Protein AF-A0A836BNY5-F1 (afdb_monomer_lite)

Foldseek 3Di:
DPQQDAPFPPVSVPLLRGEHDPPDAAEDEDEQLLQQLQVVLLVVLVVCCVQVPPCSCVQCVVVQALVSVCVVPVCSLFQVLLDVQRGPVRSPDHQPPCDVVSLVSSLVSLLRHHQAYHYLVDQPLNCLSCCQSPVDDDRPPDDCPDDPPPPVRGHNDDSVSSCVRCVSVNVSSVSSVVSSVVSSVVSVVVVVVLVVCCVDPPNDPVRPPVVCVSPDPPPDDDDDDDDDDDNPDDDPPDDDDDDD

Structure (mmCIF, N/CA/C/O backbone):
data_AF-A0A836BNY5-F1
#
_entry.id   AF-A0A836BNY5-F1
#
loop_
_atom_site.group_PDB
_atom_site.id
_atom_site.type_symbol
_atom_site.label_atom_id
_atom_site.label_alt_id
_atom_site.label_comp_id
_atom_site.label_asym_id
_atom_site.label_entity_id
_atom_site.label_seq_id
_atom_site.pdbx_PDB_ins_code
_atom_site.Cartn_x
_atom_site.Cartn_y
_atom_site.Cartn_z
_atom_site.occupancy
_atom_site.B_iso_or_equiv
_atom_site.auth_seq_id
_atom_site.auth_comp_id
_atom_site.auth_asym_id
_atom_site.auth_atom_id
_atom_site.pdbx_PDB_model_num
ATOM 1 N N . MET A 1 1 ? -29.012 -8.619 -6.719 1.00 41.59 1 MET A N 1
ATOM 2 C CA . MET A 1 1 ? -27.569 -8.929 -6.806 1.00 41.59 1 MET A CA 1
ATOM 3 C C . MET A 1 1 ? -26.813 -7.699 -6.342 1.00 41.59 1 MET A C 1
ATOM 5 O O . MET A 1 1 ? -27.152 -6.629 -6.839 1.00 41.59 1 MET A O 1
ATOM 9 N N . PRO A 1 2 ? -25.872 -7.800 -5.392 1.00 42.69 2 PRO A N 1
ATOM 10 C CA . PRO A 1 2 ? -24.973 -6.687 -5.118 1.00 42.69 2 PRO A CA 1
ATOM 11 C C . PRO A 1 2 ? -24.126 -6.456 -6.372 1.00 42.69 2 PRO A C 1
ATOM 13 O O . PRO A 1 2 ? -23.581 -7.409 -6.929 1.00 42.69 2 PRO A O 1
ATOM 16 N N . ILE A 1 3 ? -24.064 -5.215 -6.848 1.00 40.59 3 ILE A N 1
ATOM 17 C CA . ILE A 1 3 ? -23.109 -4.824 -7.884 1.00 40.59 3 ILE A CA 1
ATOM 18 C C . ILE A 1 3 ? -21.774 -4.713 -7.160 1.00 40.59 3 ILE A C 1
ATOM 20 O O . ILE A 1 3 ? -21.542 -3.718 -6.490 1.00 40.59 3 ILE A O 1
ATOM 24 N N . ALA A 1 4 ? -20.937 -5.745 -7.240 1.00 48.16 4 ALA A N 1
ATOM 25 C CA . ALA A 1 4 ? -19.551 -5.616 -6.821 1.00 48.16 4 ALA A CA 1
ATOM 26 C C . ALA A 1 4 ? -18.858 -4.663 -7.805 1.00 48.16 4 ALA A C 1
ATOM 28 O O . ALA A 1 4 ? -18.699 -4.985 -8.986 1.00 48.16 4 ALA A O 1
ATOM 29 N N . GLN A 1 5 ? -18.501 -3.467 -7.344 1.00 50.84 5 GLN A N 1
ATOM 30 C CA . GLN A 1 5 ? -17.674 -2.540 -8.098 1.00 50.84 5 GLN A CA 1
ATOM 31 C C . GLN A 1 5 ? -16.222 -2.994 -7.981 1.00 50.84 5 GLN A C 1
ATOM 33 O O . GLN A 1 5 ? -15.543 -2.808 -6.969 1.00 50.84 5 GLN A O 1
ATOM 38 N N . TYR A 1 6 ? -15.746 -3.622 -9.049 1.00 52.91 6 TYR A N 1
ATOM 39 C CA . TYR A 1 6 ? -14.328 -3.861 -9.247 1.00 52.91 6 TYR A CA 1
ATOM 40 C C . TYR A 1 6 ? -13.695 -2.585 -9.804 1.00 52.91 6 TYR A C 1
ATOM 42 O O . TYR A 1 6 ? -14.240 -1.947 -10.704 1.00 52.91 6 TYR A O 1
ATOM 50 N N . THR A 1 7 ? -12.521 -2.226 -9.294 1.00 57.06 7 THR A N 1
ATOM 51 C CA . THR A 1 7 ? -11.683 -1.120 -9.791 1.00 57.06 7 THR A CA 1
ATOM 52 C C . THR A 1 7 ? -11.186 -1.341 -11.227 1.00 57.06 7 THR A C 1
ATOM 54 O O . THR A 1 7 ? -10.670 -0.416 -11.851 1.00 57.06 7 THR A O 1
ATOM 57 N N . ALA A 1 8 ? -11.365 -2.550 -11.763 1.00 62.91 8 ALA A N 1
ATOM 58 C CA . ALA A 1 8 ? -10.956 -2.972 -13.093 1.00 62.91 8 ALA A CA 1
ATOM 59 C C . ALA A 1 8 ? -12.162 -3.466 -13.922 1.00 62.91 8 ALA A C 1
ATOM 61 O O . ALA A 1 8 ? -13.044 -4.173 -13.422 1.00 62.91 8 ALA A O 1
ATOM 62 N N . LEU A 1 9 ? -12.191 -3.105 -15.209 1.00 66.44 9 LEU A N 1
ATOM 63 C CA . LEU A 1 9 ? -13.195 -3.542 -16.183 1.00 66.44 9 LEU A CA 1
ATOM 64 C C . LEU A 1 9 ? -13.116 -5.058 -16.387 1.00 66.44 9 LEU A C 1
ATOM 66 O O . LEU A 1 9 ? -12.045 -5.645 -16.308 1.00 66.44 9 LEU A O 1
ATOM 70 N N . GLY A 1 10 ? -14.245 -5.716 -16.657 1.00 68.38 10 GLY A N 1
ATOM 71 C CA . GLY A 1 10 ? -14.281 -7.170 -16.888 1.00 68.38 10 GLY A CA 1
ATOM 72 C C . GLY A 1 10 ? -14.262 -8.036 -15.618 1.00 68.38 10 GLY A C 1
ATOM 73 O O . GLY A 1 10 ? -14.643 -9.204 -15.674 1.00 68.38 10 GLY A O 1
ATOM 74 N N . GLY A 1 11 ? -13.899 -7.462 -14.462 1.00 64.25 11 GLY A N 1
ATOM 75 C CA . GLY A 1 11 ? -13.843 -8.182 -13.183 1.00 64.25 11 GLY A CA 1
ATOM 76 C C . GLY A 1 11 ? -15.207 -8.651 -12.667 1.00 64.25 11 GLY A C 1
ATOM 77 O O . GLY A 1 11 ? -15.284 -9.636 -11.940 1.00 64.25 11 GLY A O 1
ATOM 78 N N . ALA A 1 12 ? -16.292 -7.993 -13.093 1.00 65.12 12 ALA A N 1
ATOM 79 C CA . ALA A 1 12 ? -17.657 -8.368 -12.725 1.00 65.12 12 ALA A CA 1
ATOM 80 C C . ALA A 1 12 ? -18.104 -9.709 -13.332 1.00 65.12 12 ALA A C 1
ATOM 82 O O . ALA A 1 12 ? -18.979 -10.366 -12.772 1.00 65.12 12 ALA A O 1
ATOM 83 N N . GLN A 1 13 ? -17.539 -10.105 -14.478 1.00 71.00 13 GLN A N 1
ATOM 84 C CA . GLN A 1 13 ? -17.823 -11.396 -15.105 1.00 71.00 13 GLN A CA 1
ATOM 85 C C . GLN A 1 13 ? -16.869 -12.485 -14.608 1.00 71.00 13 GLN A C 1
ATOM 87 O O . GLN A 1 13 ? -17.299 -13.612 -14.378 1.00 71.00 13 GLN A O 1
ATOM 92 N N . ASP A 1 14 ? -15.583 -12.149 -14.479 1.00 63.41 14 ASP A N 1
ATOM 93 C CA . ASP A 1 14 ? -14.520 -13.058 -14.055 1.00 63.41 14 ASP A CA 1
ATOM 94 C C . ASP A 1 14 ? -13.331 -12.238 -13.510 1.00 63.41 14 ASP A C 1
ATOM 96 O O . ASP A 1 14 ? -12.795 -11.402 -14.247 1.00 63.41 14 ASP A O 1
ATOM 100 N N . PRO A 1 15 ? -12.871 -12.466 -12.263 1.00 63.03 15 PRO A N 1
ATOM 101 C CA . PRO A 1 15 ? -11.710 -11.774 -11.701 1.00 63.03 15 PRO A CA 1
ATOM 102 C C . PRO A 1 15 ? -10.439 -11.892 -12.551 1.00 63.03 15 PRO A C 1
ATOM 104 O O . PRO A 1 15 ? -9.642 -10.961 -12.575 1.00 63.03 15 PRO A O 1
ATOM 107 N N . SER A 1 16 ? -10.255 -12.996 -13.284 1.00 61.00 16 SER A N 1
ATOM 108 C CA . SER A 1 16 ? -9.103 -13.185 -14.181 1.00 61.00 16 SER A CA 1
ATOM 109 C C . SER A 1 16 ? -9.166 -12.323 -15.446 1.00 61.00 16 SER A C 1
ATOM 111 O O . SER A 1 16 ? -8.165 -12.145 -16.135 1.00 61.00 16 SER A O 1
ATOM 113 N N . ARG A 1 17 ? -10.343 -11.767 -15.754 1.00 66.38 17 ARG A N 1
ATOM 114 C CA . ARG A 1 17 ? -10.583 -10.862 -16.887 1.00 66.38 17 ARG A CA 1
ATOM 115 C C . ARG A 1 17 ? -10.588 -9.398 -16.469 1.00 66.38 17 ARG A C 1
ATOM 117 O O . ARG A 1 17 ? -10.860 -8.533 -17.304 1.00 66.38 17 ARG A O 1
ATOM 124 N N . ALA A 1 18 ? -10.320 -9.123 -15.197 1.00 68.00 18 ALA A N 1
ATOM 125 C CA . ALA A 1 18 ? -10.173 -7.777 -14.690 1.00 68.00 18 ALA A CA 1
ATOM 126 C C . ALA A 1 18 ? -8.987 -7.091 -15.398 1.00 68.00 18 ALA A C 1
ATOM 128 O O . ALA A 1 18 ? -7.865 -7.591 -15.357 1.00 68.00 18 ALA A O 1
ATOM 129 N N . HIS A 1 19 ? -9.221 -5.950 -16.044 1.00 68.31 19 HIS A N 1
ATOM 130 C CA . HIS A 1 19 ? -8.193 -5.140 -16.704 1.00 68.31 19 HIS A CA 1
ATOM 131 C C . HIS A 1 19 ? -8.521 -3.643 -16.620 1.00 68.31 19 HIS A C 1
ATOM 133 O O . HIS A 1 19 ? -9.671 -3.247 -16.414 1.00 68.31 19 HIS A O 1
ATOM 139 N N . HIS A 1 20 ? -7.514 -2.792 -16.793 1.00 70.88 20 HIS A N 1
ATOM 140 C CA . HIS A 1 20 ? -7.721 -1.351 -16.935 1.00 70.88 20 HIS A CA 1
ATOM 141 C C . HIS A 1 20 ? -8.096 -0.979 -18.374 1.00 70.88 20 HIS A C 1
ATOM 143 O O . HIS A 1 20 ? -7.924 -1.763 -19.306 1.00 70.88 20 HIS A O 1
ATOM 149 N N . CYS A 1 21 ? -8.644 0.223 -18.567 1.00 69.94 21 CYS A N 1
ATOM 150 C CA . CYS A 1 21 ? -8.942 0.749 -19.899 1.00 69.94 21 CYS A CA 1
ATOM 151 C C . CYS A 1 21 ? -7.688 0.712 -20.789 1.00 69.94 21 CYS A C 1
ATOM 153 O O . CYS A 1 21 ? -6.629 1.157 -20.359 1.00 69.94 21 CYS A O 1
ATOM 155 N N . VAL A 1 22 ? -7.830 0.285 -22.049 1.00 67.56 22 VAL A N 1
ATOM 156 C CA . VAL A 1 22 ? -6.740 0.035 -23.027 1.00 67.56 22 VAL A CA 1
ATOM 157 C C . VAL A 1 22 ? -5.850 1.238 -23.412 1.00 67.56 22 VAL A C 1
ATOM 159 O O . VAL A 1 22 ? -5.051 1.125 -24.327 1.00 67.56 22 VAL A O 1
ATOM 162 N N . ASN A 1 23 ? -5.941 2.380 -22.728 1.00 74.12 23 ASN A N 1
ATOM 163 C CA . ASN A 1 23 ? -5.073 3.554 -22.919 1.00 74.12 23 ASN A CA 1
ATOM 164 C C . ASN A 1 23 ? -4.759 4.276 -21.594 1.00 74.12 23 ASN A C 1
ATOM 166 O O . ASN A 1 23 ? -4.441 5.465 -21.590 1.00 74.12 23 ASN A O 1
ATOM 170 N N . MET A 1 24 ? -4.934 3.604 -20.457 1.00 82.44 24 MET A N 1
ATOM 171 C CA . MET A 1 24 ? -4.590 4.151 -19.149 1.00 82.44 24 MET A CA 1
ATOM 172 C C . MET A 1 24 ? -3.354 3.442 -18.629 1.00 82.44 24 MET A C 1
ATOM 174 O O . MET A 1 24 ? -3.291 2.222 -18.690 1.00 82.44 24 MET A O 1
ATOM 178 N N . VAL A 1 25 ? -2.413 4.228 -18.111 1.00 85.75 25 VAL A N 1
ATOM 179 C CA . VAL A 1 25 ? -1.258 3.713 -17.380 1.00 85.75 25 VAL A CA 1
ATOM 180 C C . VAL A 1 25 ? -1.586 3.731 -15.897 1.00 85.75 25 VAL A C 1
ATOM 182 O O . VAL A 1 25 ? -2.026 4.758 -15.369 1.00 85.75 25 VAL A O 1
ATOM 185 N N . THR A 1 26 ? -1.373 2.614 -15.219 1.00 89.38 26 THR A N 1
ATOM 186 C CA . THR A 1 26 ? -1.574 2.495 -13.779 1.00 89.38 26 THR A CA 1
ATOM 187 C C . THR A 1 26 ? -0.255 2.559 -13.035 1.00 89.38 26 THR A C 1
ATOM 189 O O . THR A 1 26 ? 0.691 1.811 -13.272 1.00 89.38 26 THR A O 1
ATOM 192 N N . LEU A 1 27 ? -0.213 3.480 -12.079 1.00 92.56 27 LEU A N 1
ATOM 193 C CA . LEU A 1 27 ? 0.902 3.630 -11.167 1.00 92.56 27 LEU A CA 1
ATOM 194 C C . LEU A 1 27 ? 0.443 3.288 -9.760 1.00 92.56 27 LEU A C 1
ATOM 196 O O . LEU A 1 27 ? -0.540 3.853 -9.274 1.00 92.56 27 LEU A O 1
ATOM 200 N N . LEU A 1 28 ? 1.188 2.416 -9.085 1.00 94.50 28 LEU A N 1
ATOM 201 C CA . LEU A 1 28 ? 0.993 2.149 -7.666 1.00 94.50 28 LEU A CA 1
ATOM 202 C C . LEU A 1 28 ? 2.280 2.419 -6.886 1.00 94.50 28 LEU A C 1
ATOM 204 O O . LEU A 1 28 ? 3.353 1.929 -7.229 1.00 94.50 28 LEU A O 1
ATOM 208 N N . GLN A 1 29 ? 2.159 3.179 -5.799 1.00 93.94 29 GLN A N 1
ATOM 209 C CA . GLN A 1 29 ? 3.218 3.322 -4.807 1.00 93.94 29 GLN A CA 1
ATOM 210 C C . GLN A 1 29 ? 2.901 2.446 -3.600 1.00 93.94 29 GLN A C 1
ATOM 212 O O . GLN A 1 29 ? 1.890 2.645 -2.921 1.00 93.94 29 GLN A O 1
ATOM 217 N N . VAL A 1 30 ? 3.768 1.474 -3.327 1.00 95.62 30 VAL A N 1
ATOM 218 C CA . VAL A 1 30 ? 3.678 0.629 -2.136 1.00 95.62 30 VAL A CA 1
ATOM 219 C C . VAL A 1 30 ? 4.547 1.188 -1.019 1.00 95.62 30 VAL A C 1
ATOM 221 O O . VAL A 1 30 ? 5.572 1.826 -1.250 1.00 95.62 30 VAL A O 1
ATOM 224 N N . ARG A 1 31 ? 4.111 0.947 0.214 1.00 94.25 31 ARG A N 1
ATOM 225 C CA . ARG A 1 31 ? 4.794 1.352 1.441 1.00 94.25 31 ARG A CA 1
ATOM 226 C C . ARG A 1 31 ? 4.778 0.190 2.416 1.00 94.25 31 ARG A C 1
ATOM 228 O O . ARG A 1 31 ? 3.771 -0.521 2.481 1.00 94.25 31 ARG A O 1
ATOM 235 N N . HIS A 1 32 ? 5.820 0.057 3.228 1.00 95.69 32 HIS A N 1
ATOM 236 C CA . HIS A 1 32 ? 5.891 -0.943 4.284 1.00 95.69 32 HIS A CA 1
ATOM 237 C C . HIS A 1 32 ? 4.615 -0.907 5.164 1.00 95.69 32 HIS A C 1
ATOM 239 O O . HIS A 1 32 ? 4.334 0.111 5.809 1.00 95.69 32 HIS A O 1
ATOM 245 N N . PRO A 1 33 ? 3.840 -2.005 5.263 1.00 96.75 33 PRO A N 1
ATOM 246 C CA . PRO A 1 33 ? 2.530 -2.018 5.923 1.00 96.75 33 PRO A CA 1
ATOM 247 C C . PRO A 1 33 ? 2.522 -1.485 7.360 1.00 96.75 33 PRO A C 1
ATOM 249 O O . PRO A 1 33 ? 1.633 -0.714 7.723 1.00 96.75 33 PRO A O 1
ATOM 252 N N . HIS A 1 34 ? 3.539 -1.818 8.162 1.00 94.56 34 HIS A N 1
ATOM 253 C CA . HIS A 1 34 ? 3.656 -1.317 9.539 1.00 94.56 34 HIS A CA 1
ATOM 254 C C . HIS A 1 34 ? 3.860 0.206 9.609 1.00 94.56 34 HIS A C 1
ATOM 256 O O . HIS A 1 34 ? 3.212 0.891 10.400 1.00 94.56 34 HIS A O 1
ATOM 262 N N . THR A 1 35 ? 4.733 0.770 8.768 1.00 91.94 35 THR A N 1
ATOM 263 C CA . THR A 1 35 ? 4.959 2.223 8.754 1.00 91.94 35 THR A CA 1
ATOM 264 C C . THR A 1 35 ? 3.739 2.946 8.181 1.00 91.94 35 THR A C 1
ATOM 266 O O . THR A 1 35 ? 3.353 4.002 8.684 1.00 91.94 35 THR A O 1
ATOM 269 N N . ARG A 1 36 ? 3.077 2.344 7.183 1.00 93.81 36 ARG A N 1
ATOM 270 C CA . ARG A 1 36 ? 1.831 2.827 6.579 1.00 93.81 36 ARG A CA 1
ATOM 271 C C . ARG A 1 36 ? 0.705 2.938 7.603 1.00 93.81 36 ARG A C 1
ATOM 273 O O . ARG A 1 36 ? 0.108 4.010 7.700 1.00 93.81 36 ARG A O 1
ATOM 280 N N . VAL A 1 37 ? 0.413 1.881 8.369 1.00 93.94 37 VAL A N 1
ATOM 281 C CA . VAL A 1 37 ? -0.700 1.902 9.335 1.00 93.94 37 VAL A CA 1
ATOM 282 C C . VAL A 1 37 ? -0.476 2.946 10.428 1.00 93.94 37 VAL A C 1
ATOM 284 O O . VAL A 1 37 ? -1.371 3.745 10.701 1.00 93.94 37 VAL A O 1
ATOM 287 N N . LEU A 1 38 ? 0.740 3.035 10.974 1.00 91.06 38 LEU A N 1
ATOM 288 C CA . LEU A 1 38 ? 1.081 4.056 11.967 1.00 91.06 38 LEU A CA 1
ATOM 289 C C . LEU A 1 38 ? 0.999 5.468 11.380 1.00 91.06 38 LEU A C 1
ATOM 291 O O . LEU A 1 38 ? 0.490 6.382 12.025 1.00 91.06 38 LEU A O 1
ATOM 295 N N . SER A 1 39 ? 1.452 5.654 10.139 1.00 88.88 39 SER A N 1
ATOM 296 C CA . SER A 1 39 ? 1.324 6.931 9.439 1.00 88.88 39 SER A CA 1
ATOM 297 C C . SER A 1 39 ? -0.137 7.329 9.229 1.00 88.88 39 SER A C 1
ATOM 299 O O . SER A 1 39 ? -0.455 8.512 9.340 1.00 88.88 39 SER A O 1
ATOM 301 N N . HIS A 1 40 ? -1.020 6.374 8.932 1.00 89.88 40 HIS A N 1
ATOM 302 C CA . HIS A 1 40 ? -2.445 6.639 8.744 1.00 89.88 40 HIS A CA 1
ATOM 303 C C . HIS A 1 40 ? -3.105 7.053 10.063 1.00 89.88 40 HIS A C 1
ATOM 305 O O . HIS A 1 40 ? -3.798 8.067 10.107 1.00 89.88 40 HIS A O 1
ATOM 311 N N . ILE A 1 41 ? -2.814 6.331 11.149 1.00 89.44 41 ILE A N 1
ATOM 312 C CA . ILE A 1 41 ? -3.286 6.660 12.500 1.00 89.44 41 ILE A CA 1
ATOM 313 C C . ILE A 1 41 ? -2.845 8.075 12.900 1.00 89.44 41 ILE A C 1
ATOM 315 O O . ILE A 1 41 ? -3.676 8.906 13.270 1.00 89.44 41 ILE A O 1
ATOM 319 N N . ARG A 1 42 ? -1.555 8.396 12.730 1.00 85.62 42 ARG A N 1
ATOM 320 C CA . ARG A 1 42 ? -1.015 9.738 13.008 1.00 85.62 42 ARG A CA 1
ATOM 321 C C . ARG A 1 42 ? -1.694 10.815 12.166 1.00 85.62 42 ARG A C 1
ATOM 323 O O . ARG A 1 42 ? -1.979 11.896 12.675 1.00 85.62 42 ARG A O 1
ATOM 330 N N . HIS A 1 43 ? -1.955 10.535 10.886 1.00 85.12 43 HIS A N 1
ATOM 331 C CA . HIS A 1 43 ? -2.628 11.479 9.997 1.00 85.12 43 HIS A CA 1
ATOM 332 C C . HIS A 1 43 ? -4.051 11.780 10.469 1.00 85.12 43 HIS A C 1
ATOM 334 O O . HIS A 1 43 ? -4.413 12.949 10.599 1.00 85.12 43 HIS A O 1
ATOM 340 N N . VAL A 1 44 ? -4.836 10.739 10.761 1.00 84.56 44 VAL A N 1
ATOM 341 C CA . VAL A 1 44 ? -6.203 10.880 11.277 1.00 84.56 44 VAL A CA 1
ATOM 342 C C . VAL A 1 44 ? -6.181 11.665 12.583 1.00 84.56 44 VAL A C 1
ATOM 344 O O . VAL A 1 44 ? -6.872 12.674 12.699 1.00 84.56 44 VAL A O 1
ATOM 347 N N . TRP A 1 45 ? -5.314 11.292 13.526 1.00 82.06 45 TRP A N 1
ATOM 348 C CA . TRP A 1 45 ? -5.193 12.012 14.789 1.00 82.06 45 TRP A CA 1
ATOM 349 C C . TRP A 1 45 ? -4.871 13.495 14.597 1.00 82.06 45 TRP A C 1
ATOM 351 O O . TRP A 1 45 ? -5.530 14.356 15.184 1.00 82.06 45 TRP A O 1
ATOM 361 N N . ALA A 1 46 ? -3.857 13.813 13.787 1.00 80.19 46 ALA A N 1
ATOM 362 C CA . ALA A 1 46 ? -3.431 15.189 13.550 1.00 80.19 46 ALA A CA 1
ATOM 363 C C . ALA A 1 46 ? -4.554 16.022 12.914 1.00 80.19 46 ALA A C 1
ATOM 365 O O . ALA A 1 46 ? -4.799 17.154 13.334 1.00 80.19 46 ALA A O 1
ATOM 366 N N . ARG A 1 47 ? -5.280 15.446 11.947 1.00 81.19 47 ARG A N 1
ATOM 367 C CA . ARG A 1 47 ? -6.413 16.104 11.282 1.00 81.19 47 ARG A CA 1
ATOM 368 C C . ARG A 1 47 ? -7.571 16.362 12.240 1.00 81.19 47 ARG A C 1
ATOM 370 O O . ARG A 1 47 ? -8.053 17.489 12.289 1.00 81.19 47 ARG A O 1
ATOM 377 N N . TYR A 1 48 ? -7.974 15.369 13.029 1.00 76.31 48 TYR A N 1
ATOM 378 C CA . TYR A 1 48 ? -9.050 15.530 14.012 1.00 76.31 48 TYR A CA 1
ATOM 379 C C . TYR A 1 48 ? -8.656 16.475 15.147 1.00 76.31 48 TYR A C 1
ATOM 381 O O . TYR A 1 48 ? -9.467 17.285 15.580 1.00 76.31 48 TYR A O 1
ATOM 389 N N . SER A 1 49 ? -7.397 16.444 15.590 1.00 75.44 49 SER A N 1
ATOM 390 C CA . SER A 1 49 ? -6.901 17.391 16.594 1.00 75.44 49 SER A CA 1
ATOM 391 C C . SER A 1 49 ? -6.967 18.835 16.096 1.00 75.44 49 SER A C 1
ATOM 393 O O . SER A 1 49 ? -7.359 19.718 16.853 1.00 75.44 49 SER A O 1
ATOM 395 N N . ALA A 1 50 ? -6.616 19.074 14.830 1.00 78.25 50 ALA A N 1
ATOM 396 C CA . ALA A 1 50 ? -6.687 20.402 14.229 1.00 78.25 50 ALA A CA 1
ATOM 397 C C . ALA A 1 50 ? -8.134 20.861 13.975 1.00 78.25 50 ALA A C 1
ATOM 399 O O . ALA A 1 50 ? -8.440 22.034 14.164 1.00 78.25 50 ALA A O 1
ATOM 400 N N . ALA A 1 51 ? -9.019 19.952 13.554 1.00 80.44 51 ALA A N 1
ATOM 401 C CA . ALA A 1 51 ? -10.396 20.282 13.186 1.00 80.44 51 ALA A CA 1
ATOM 402 C C . ALA A 1 51 ? -11.350 20.401 14.387 1.00 80.44 51 ALA A C 1
ATOM 404 O O . ALA A 1 51 ? -12.243 21.245 14.370 1.00 80.44 51 ALA A O 1
ATOM 405 N N . CYS A 1 52 ? -11.173 19.572 15.420 1.00 75.50 52 CYS A N 1
ATOM 406 C CA . CYS A 1 52 ? -12.135 19.437 16.519 1.00 75.50 52 CYS A CA 1
ATOM 407 C C . CYS A 1 52 ? -11.706 20.140 17.814 1.00 75.50 52 CYS A C 1
ATOM 409 O O . CYS A 1 52 ? -12.497 20.215 18.749 1.00 75.50 52 CYS A O 1
ATOM 411 N N . GLY A 1 53 ? -10.468 20.637 17.918 1.00 75.44 53 GLY A N 1
ATOM 412 C CA . GLY A 1 53 ? -9.993 21.334 19.117 1.00 75.44 53 GLY A CA 1
ATOM 413 C C . GLY A 1 53 ? -10.215 20.523 20.404 1.00 75.44 53 GLY A C 1
ATOM 414 O O . GLY A 1 53 ? -9.684 19.421 20.546 1.00 75.44 53 GLY A O 1
ATOM 415 N N . GLN A 1 54 ? -11.003 21.066 21.339 1.00 72.38 54 GLN A N 1
ATOM 416 C CA . GLN A 1 54 ? -11.335 20.417 22.618 1.00 72.38 54 GLN A CA 1
ATOM 417 C C . GLN A 1 54 ? -12.282 19.211 22.457 1.00 72.38 54 GLN A C 1
ATOM 419 O O . GLN A 1 54 ? -12.180 18.251 23.221 1.00 72.38 54 GLN A O 1
ATOM 424 N N . ASP A 1 55 ? -13.117 19.184 21.413 1.00 72.75 55 ASP A N 1
ATOM 425 C CA . ASP A 1 55 ? -14.084 18.103 21.159 1.00 72.75 55 ASP A CA 1
ATOM 426 C C . ASP A 1 55 ? -13.418 16.811 20.669 1.00 72.75 55 ASP A C 1
ATOM 428 O O . ASP A 1 55 ? -14.057 15.762 20.571 1.00 72.75 55 ASP A O 1
ATOM 432 N N . ARG A 1 56 ? -12.104 16.840 20.402 1.00 72.25 56 ARG A N 1
ATOM 433 C CA . ARG A 1 56 ? -11.324 15.648 20.033 1.00 72.25 56 ARG A CA 1
ATOM 434 C C . ARG A 1 56 ? -11.470 14.517 21.050 1.00 72.25 56 ARG A C 1
ATOM 436 O O . ARG A 1 56 ? -11.387 13.354 20.673 1.00 72.25 56 ARG A O 1
ATOM 443 N N . VAL A 1 57 ? -11.694 14.852 22.323 1.00 69.88 57 VAL A N 1
ATOM 444 C CA . VAL A 1 57 ? -11.853 13.874 23.403 1.00 69.88 57 VAL A CA 1
ATOM 445 C C . VAL A 1 57 ? -13.073 12.980 23.162 1.00 69.88 57 VAL A C 1
ATOM 447 O O . VAL A 1 57 ? -13.028 11.803 23.477 1.00 69.88 57 VAL A O 1
ATOM 450 N N . VAL A 1 58 ? -14.122 13.467 22.496 1.00 69.56 58 VAL A N 1
ATOM 451 C CA . VAL A 1 58 ? -15.312 12.656 22.187 1.00 69.56 58 VAL A CA 1
ATOM 452 C C . VAL A 1 58 ? -14.976 11.509 21.230 1.00 69.56 58 VAL A C 1
ATOM 454 O O . VAL A 1 58 ? -15.469 10.396 21.394 1.00 69.56 58 VAL A O 1
ATOM 457 N N . TYR A 1 59 ? -14.104 11.763 20.254 1.00 66.56 59 TYR A N 1
ATOM 458 C CA . TYR A 1 59 ? -13.760 10.797 19.208 1.00 66.56 59 TYR A CA 1
ATOM 459 C C . TYR A 1 59 ? -12.500 9.986 19.526 1.00 66.56 59 TYR A C 1
ATOM 461 O O . TYR A 1 59 ? -12.358 8.865 19.049 1.00 66.56 59 TYR A O 1
ATOM 469 N N . LEU A 1 60 ? -11.588 10.544 20.329 1.00 72.62 60 LEU A N 1
ATOM 470 C CA . LEU A 1 60 ? -10.244 10.006 20.558 1.00 72.62 60 LEU A CA 1
ATOM 471 C C . LEU A 1 60 ? -9.917 9.761 22.042 1.00 72.62 60 LEU A C 1
ATOM 473 O O . LEU A 1 60 ? -8.806 9.333 22.336 1.00 72.62 60 LEU A O 1
ATOM 477 N N . ALA A 1 61 ? -10.841 9.970 22.995 1.00 62.56 61 ALA A N 1
ATOM 478 C CA . ALA A 1 61 ? -10.585 9.653 24.414 1.00 62.56 61 ALA A CA 1
ATOM 479 C C . ALA A 1 61 ? -10.195 8.189 24.638 1.00 62.56 61 ALA A C 1
ATOM 481 O O . ALA A 1 61 ? -9.410 7.896 25.532 1.00 62.56 61 ALA A O 1
ATOM 482 N N . ALA A 1 62 ? -10.742 7.281 23.825 1.00 62.25 62 ALA A N 1
ATOM 483 C CA . ALA A 1 62 ? -10.474 5.847 23.892 1.00 62.25 62 ALA A CA 1
ATOM 484 C C . ALA A 1 62 ? -9.394 5.378 22.899 1.00 62.25 62 ALA A C 1
ATOM 486 O O . ALA A 1 62 ? -9.160 4.176 22.783 1.00 62.25 62 ALA A O 1
ATOM 487 N N . ALA A 1 63 ? -8.730 6.291 22.182 1.00 65.19 63 ALA A N 1
ATOM 488 C CA . ALA A 1 63 ? -7.718 5.972 21.170 1.00 65.19 63 ALA A CA 1
ATOM 489 C C . ALA A 1 63 ? -6.333 5.652 21.773 1.00 65.19 63 ALA A C 1
ATOM 491 O O . ALA A 1 63 ? -5.291 6.006 21.225 1.00 65.19 63 ALA A O 1
ATOM 492 N N . ASP A 1 64 ? -6.350 4.952 22.906 1.00 74.44 64 ASP A N 1
ATOM 493 C CA . ASP A 1 64 ? -5.200 4.443 23.656 1.00 74.44 64 ASP A CA 1
ATOM 494 C C . ASP A 1 64 ? -4.484 3.317 22.897 1.00 74.44 64 ASP A C 1
ATOM 496 O O . ASP A 1 64 ? -3.260 3.339 22.755 1.00 74.44 64 ASP A O 1
ATOM 500 N N . GLY A 1 65 ? -5.249 2.355 22.375 1.00 87.19 65 GLY A N 1
ATOM 501 C CA . GLY A 1 65 ? -4.717 1.075 21.914 1.00 87.19 65 GLY A CA 1
ATOM 502 C C .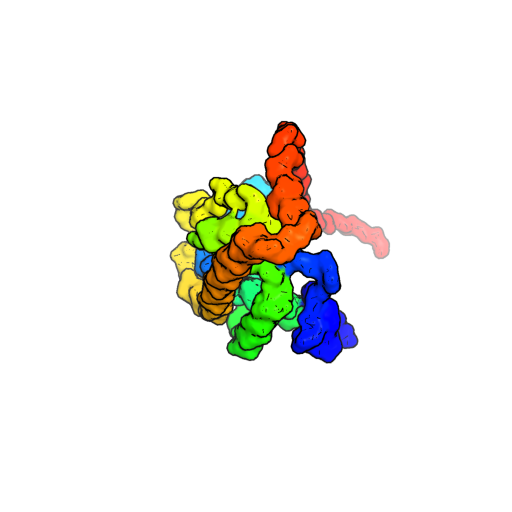 GLY A 1 65 ? -5.093 0.728 20.481 1.00 87.19 65 GLY A C 1
ATOM 503 O O . GLY A 1 65 ? -6.036 1.275 19.903 1.00 87.19 65 GLY A O 1
ATOM 504 N N . ALA A 1 66 ? -4.357 -0.218 19.899 1.00 91.44 66 ALA A N 1
ATOM 505 C CA . ALA A 1 66 ? -4.564 -0.682 18.528 1.00 91.44 66 ALA A CA 1
ATOM 506 C C . ALA A 1 66 ? -6.006 -1.128 18.244 1.00 91.44 66 ALA A C 1
ATOM 508 O O . ALA A 1 66 ? -6.544 -0.809 17.187 1.00 91.44 66 ALA A O 1
ATOM 509 N N . GLU A 1 67 ? -6.662 -1.803 19.190 1.00 91.88 67 GLU A N 1
ATOM 510 C CA . GLU A 1 67 ? -8.044 -2.260 19.016 1.00 91.88 67 GLU A CA 1
ATOM 511 C C . GLU A 1 67 ? -9.028 -1.124 18.730 1.00 91.88 67 GLU A C 1
ATOM 513 O O . GLU A 1 67 ? -9.950 -1.284 17.929 1.00 91.88 67 GLU A O 1
ATOM 518 N N . HIS A 1 68 ? -8.848 0.031 19.379 1.00 89.62 68 HIS A N 1
ATOM 519 C CA . HIS A 1 68 ? -9.696 1.189 19.127 1.00 89.62 68 HIS A CA 1
ATOM 520 C C . HIS A 1 68 ? -9.570 1.628 17.669 1.00 89.62 68 HIS A C 1
ATOM 522 O O . HIS A 1 68 ? -10.578 1.828 16.997 1.00 89.62 68 HIS A O 1
ATOM 528 N N . TRP A 1 69 ? -8.339 1.713 17.162 1.00 90.75 69 TRP A N 1
ATOM 529 C CA . TRP A 1 69 ? -8.069 2.080 15.775 1.00 90.75 69 TRP A CA 1
ATOM 530 C C . TRP A 1 69 ? -8.616 1.057 14.785 1.00 90.75 69 TRP A C 1
ATOM 532 O O . TRP A 1 69 ? -9.192 1.444 13.772 1.00 90.75 69 TRP A O 1
ATOM 542 N N . VAL A 1 70 ? -8.510 -0.234 15.101 1.00 93.56 70 VAL A N 1
ATOM 543 C CA . VAL A 1 70 ? -9.100 -1.302 14.284 1.00 93.56 70 VAL A CA 1
ATOM 544 C C . VAL A 1 70 ? -10.623 -1.173 14.213 1.00 93.56 70 VAL A C 1
ATOM 546 O O . VAL A 1 70 ? -11.195 -1.345 13.140 1.00 93.56 70 VAL A O 1
ATOM 549 N N . ARG A 1 71 ? -11.296 -0.814 15.314 1.00 90.75 71 ARG A N 1
ATOM 550 C CA . ARG A 1 71 ? -12.751 -0.576 15.317 1.00 90.75 71 ARG A CA 1
ATOM 551 C C . ARG A 1 71 ? -13.143 0.711 14.592 1.00 90.75 71 ARG A C 1
ATOM 553 O O . ARG A 1 71 ? -14.127 0.714 13.860 1.00 90.75 71 ARG A O 1
ATOM 560 N N . LEU A 1 72 ? -12.391 1.791 14.796 1.00 87.81 72 LEU A N 1
ATOM 561 C CA . LEU A 1 72 ? -12.676 3.105 14.217 1.00 87.81 72 LEU A CA 1
ATOM 562 C C . LEU A 1 72 ? -12.461 3.123 12.697 1.00 87.81 72 LEU A C 1
ATOM 564 O O . LEU A 1 72 ? -13.226 3.743 11.964 1.00 87.81 72 LEU A O 1
ATOM 568 N N . MET A 1 73 ? -11.407 2.457 12.225 1.00 90.38 73 MET A N 1
ATOM 569 C CA . MET A 1 73 ? -10.967 2.480 10.830 1.00 90.38 73 MET A CA 1
ATOM 570 C C . MET A 1 73 ? -10.415 1.102 10.418 1.00 90.38 73 MET A C 1
ATOM 572 O O . MET A 1 73 ? -9.202 0.938 10.242 1.00 90.38 73 MET A O 1
ATOM 576 N N . PRO A 1 74 ? -11.287 0.092 10.238 1.00 92.75 74 PRO A N 1
ATOM 577 C CA . PRO A 1 74 ? -10.868 -1.289 9.999 1.00 92.75 74 PRO A CA 1
ATOM 578 C C . PRO A 1 74 ? -10.118 -1.472 8.677 1.00 92.75 74 PRO A C 1
ATOM 580 O O . PRO A 1 74 ? -9.103 -2.161 8.639 1.00 92.75 74 PRO A O 1
ATOM 583 N N . ALA A 1 75 ? -10.565 -0.836 7.590 1.00 92.06 75 ALA A N 1
ATOM 584 C CA . ALA A 1 75 ? -9.942 -1.039 6.280 1.00 92.06 75 ALA A CA 1
ATOM 585 C C . ALA A 1 75 ? -8.497 -0.497 6.206 1.00 92.06 75 ALA A C 1
ATOM 587 O O . ALA A 1 75 ? -7.620 -1.233 5.754 1.00 92.06 75 ALA A O 1
ATOM 588 N N . PRO A 1 76 ? -8.170 0.721 6.691 1.00 93.12 76 PRO A N 1
ATOM 589 C CA . PRO A 1 76 ? -6.784 1.185 6.661 1.00 93.12 76 PRO A CA 1
ATOM 590 C C . PRO A 1 76 ? -5.864 0.519 7.693 1.00 93.12 76 PRO A C 1
ATOM 592 O O . PRO A 1 76 ? -4.644 0.563 7.508 1.00 93.12 76 PRO A O 1
ATOM 595 N N . THR A 1 77 ? -6.404 -0.102 8.748 1.00 95.12 77 THR A N 1
ATOM 596 C CA . THR A 1 77 ? -5.611 -0.762 9.804 1.00 95.12 77 THR A CA 1
ATOM 597 C C . THR A 1 77 ? -5.376 -2.254 9.592 1.00 95.12 77 THR A C 1
ATOM 599 O O . THR A 1 77 ? -4.517 -2.809 10.269 1.00 95.12 77 THR A O 1
ATOM 602 N N . ASN A 1 78 ? -6.064 -2.898 8.647 1.00 95.75 78 ASN A N 1
ATOM 603 C CA . ASN A 1 78 ? -5.976 -4.339 8.414 1.00 95.75 78 ASN A CA 1
ATOM 604 C C . ASN A 1 78 ? -5.887 -4.669 6.919 1.00 95.75 78 ASN A C 1
ATOM 606 O O . ASN A 1 78 ? -6.886 -4.539 6.211 1.00 95.75 78 ASN A O 1
ATOM 610 N N . SER A 1 79 ? -4.739 -5.183 6.468 1.00 97.50 79 SER A N 1
ATOM 611 C CA . SER A 1 79 ? -4.537 -5.696 5.102 1.00 97.50 79 SER A CA 1
ATOM 612 C C . SER A 1 79 ? -5.005 -4.719 4.007 1.00 97.50 79 SER A C 1
ATOM 614 O O . SER A 1 79 ? -5.750 -5.067 3.089 1.00 97.50 79 SER A O 1
ATOM 616 N N . TYR A 1 80 ? -4.641 -3.447 4.164 1.00 97.12 80 TYR A N 1
ATOM 617 C CA . TYR A 1 80 ? -5.119 -2.352 3.324 1.00 97.12 80 TYR A CA 1
ATOM 618 C C . TYR A 1 80 ? -4.694 -2.486 1.865 1.00 97.12 80 TYR A C 1
ATOM 620 O O . TYR A 1 80 ? -5.480 -2.135 0.986 1.00 97.12 80 TYR A O 1
ATOM 628 N N . LEU A 1 81 ? -3.472 -2.954 1.592 1.00 96.44 81 LEU A N 1
ATOM 629 C CA . LEU A 1 81 ? -2.983 -3.087 0.222 1.00 96.44 81 LEU A CA 1
ATOM 630 C C . LEU A 1 81 ? -3.791 -4.154 -0.520 1.00 96.44 81 LEU A C 1
ATOM 632 O O . LEU A 1 81 ? -4.317 -3.874 -1.596 1.00 96.44 81 LEU A O 1
ATOM 636 N N . ILE A 1 82 ? -3.989 -5.321 0.103 1.00 97.25 82 ILE A N 1
ATOM 637 C CA . ILE A 1 82 ? -4.861 -6.377 -0.432 1.00 97.25 82 ILE A CA 1
ATOM 638 C C . ILE A 1 82 ? -6.285 -5.847 -0.638 1.00 97.25 82 ILE A C 1
ATOM 640 O O . ILE A 1 82 ? -6.839 -5.979 -1.726 1.00 97.25 82 ILE A O 1
ATOM 644 N N . ARG A 1 83 ? -6.878 -5.196 0.370 1.00 96.31 83 ARG A N 1
ATOM 645 C CA . ARG A 1 83 ? -8.237 -4.629 0.272 1.00 96.31 83 ARG A CA 1
ATOM 646 C C . ARG A 1 83 ? -8.378 -3.618 -0.860 1.00 96.31 83 ARG A C 1
ATOM 648 O O . ARG A 1 83 ? -9.406 -3.597 -1.524 1.00 96.31 83 ARG A O 1
ATOM 655 N N . THR A 1 84 ? -7.367 -2.780 -1.066 1.00 93.88 84 THR A N 1
ATOM 656 C CA . THR A 1 84 ? -7.384 -1.744 -2.106 1.00 93.88 84 THR A CA 1
ATOM 657 C C . THR A 1 84 ? -7.301 -2.362 -3.499 1.00 93.88 84 THR A C 1
ATOM 659 O O . THR A 1 84 ? -8.053 -1.960 -4.381 1.00 93.88 84 THR A O 1
ATOM 662 N N . LEU A 1 85 ? -6.440 -3.365 -3.691 1.00 92.81 85 LEU A N 1
ATOM 663 C CA . LEU A 1 85 ? -6.300 -4.056 -4.977 1.00 92.81 85 LEU A CA 1
ATOM 664 C C . LEU A 1 85 ? -7.541 -4.874 -5.337 1.00 92.81 85 LEU A C 1
ATOM 666 O O . LEU A 1 85 ? -7.975 -4.862 -6.483 1.00 92.81 85 LEU A O 1
ATOM 670 N N . LEU A 1 86 ? -8.125 -5.572 -4.360 1.00 91.56 86 LEU A N 1
ATOM 671 C CA . LEU A 1 86 ? -9.281 -6.442 -4.592 1.00 91.56 86 LEU A CA 1
ATOM 672 C C . LEU A 1 86 ? -10.625 -5.696 -4.602 1.00 91.56 86 LEU A C 1
ATOM 674 O O . LEU A 1 86 ? -11.655 -6.288 -4.929 1.00 91.56 86 LEU A O 1
ATOM 678 N N . GLY A 1 87 ? -10.623 -4.408 -4.254 1.00 89.50 87 GLY A N 1
ATOM 679 C CA . GLY A 1 87 ? -11.794 -3.541 -4.326 1.00 89.50 87 GLY A CA 1
ATOM 680 C C . GLY A 1 87 ? -12.919 -3.926 -3.362 1.00 89.50 87 GLY A C 1
ATOM 681 O O . GLY A 1 87 ? -12.707 -4.564 -2.326 1.00 89.50 87 GLY A O 1
ATOM 682 N N . GLU A 1 88 ? -14.142 -3.508 -3.702 1.00 88.12 88 GLU A N 1
ATOM 683 C CA . GLU A 1 88 ? -15.318 -3.527 -2.817 1.00 88.12 88 GLU A CA 1
ATOM 684 C C . GLU A 1 88 ? -15.604 -4.904 -2.200 1.00 88.12 88 GLU A C 1
ATOM 686 O O . GLU A 1 88 ? -15.939 -4.991 -1.016 1.00 88.12 88 GLU A O 1
ATOM 691 N N . ALA A 1 89 ? -15.399 -5.978 -2.970 1.00 86.81 89 ALA A N 1
ATOM 692 C CA . ALA A 1 89 ? -15.661 -7.353 -2.547 1.00 86.81 89 ALA A CA 1
ATOM 693 C C . ALA A 1 89 ? -14.895 -7.754 -1.273 1.00 86.81 89 ALA A C 1
ATOM 695 O O . ALA A 1 89 ? -15.378 -8.568 -0.486 1.00 86.81 89 ALA A O 1
ATOM 696 N N . VAL A 1 90 ? -13.710 -7.175 -1.059 1.00 91.44 90 VAL A N 1
ATOM 697 C CA . VAL A 1 90 ? -12.836 -7.477 0.086 1.00 91.44 90 VAL A CA 1
ATOM 698 C C . VAL A 1 90 ? -12.702 -6.273 1.020 1.00 91.44 90 VAL A C 1
ATOM 700 O O . VAL A 1 90 ? -12.454 -6.443 2.216 1.00 91.44 90 VAL A O 1
ATOM 703 N N . TYR A 1 91 ? -12.915 -5.051 0.519 1.00 92.62 91 TYR A N 1
ATOM 704 C CA . TYR A 1 91 ? -12.653 -3.812 1.252 1.00 92.62 91 TYR A CA 1
ATOM 705 C C . TYR A 1 91 ? -13.397 -3.717 2.588 1.00 92.62 91 TYR A C 1
ATOM 707 O O . TYR A 1 91 ? -12.820 -3.258 3.576 1.00 92.62 91 TYR A O 1
ATOM 715 N N . HIS A 1 92 ? -14.634 -4.219 2.651 1.00 91.50 92 HIS A N 1
ATOM 716 C CA . HIS A 1 92 ? -15.499 -4.146 3.835 1.00 91.50 92 HIS A CA 1
ATOM 717 C C . HIS A 1 92 ? -15.482 -5.392 4.729 1.00 91.50 92 HIS A C 1
ATOM 719 O O . HIS A 1 92 ? -16.208 -5.433 5.722 1.00 91.50 92 HIS A O 1
ATOM 725 N N . LEU A 1 93 ? -14.656 -6.401 4.427 1.00 94.00 93 LEU A N 1
ATOM 726 C CA . LEU A 1 93 ? -14.581 -7.601 5.263 1.00 94.00 93 LEU A CA 1
ATOM 727 C C . LEU A 1 93 ? -14.184 -7.263 6.710 1.00 94.00 93 LEU A C 1
ATOM 729 O O . LEU A 1 93 ? -13.384 -6.344 6.916 1.00 94.00 93 LEU A O 1
ATOM 733 N N . PRO A 1 94 ? -14.645 -8.028 7.713 1.00 96.31 94 PRO A N 1
ATOM 734 C CA . PRO A 1 94 ? -14.226 -7.834 9.097 1.00 96.31 94 PRO A CA 1
ATOM 735 C C . PRO A 1 94 ? -12.694 -7.866 9.280 1.00 96.31 94 PRO A C 1
ATOM 737 O O . PRO A 1 94 ? -11.972 -8.447 8.456 1.00 96.31 94 PRO A O 1
ATOM 740 N N . PRO A 1 95 ? -12.158 -7.255 10.353 1.00 95.31 95 PRO A N 1
ATOM 741 C CA . PRO A 1 95 ? -10.772 -7.452 10.763 1.00 95.31 95 PRO A CA 1
ATOM 742 C C . PRO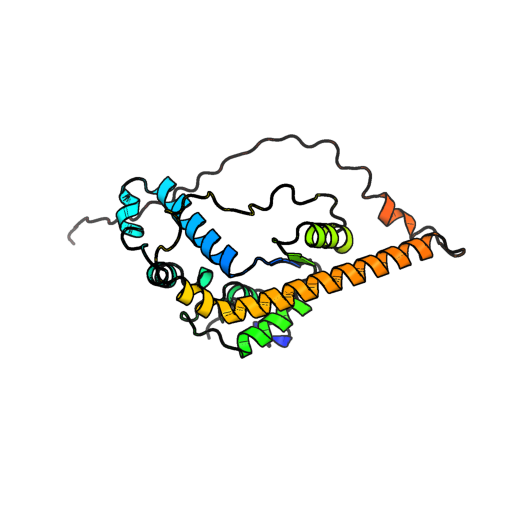 A 1 95 ? -10.390 -8.941 10.810 1.00 95.31 95 PRO A C 1
ATOM 744 O O . PRO A 1 95 ? -11.171 -9.758 11.282 1.00 95.31 95 PRO A O 1
ATOM 747 N N . GLY A 1 96 ? -9.225 -9.306 10.268 1.00 95.12 96 GLY A N 1
ATOM 748 C CA . GLY A 1 96 ? -8.753 -10.699 10.217 1.00 95.12 96 GLY A CA 1
ATOM 749 C C . GLY A 1 96 ? -9.416 -11.608 9.168 1.00 95.12 96 GLY A C 1
ATOM 750 O O . GLY A 1 96 ? -8.933 -12.710 8.943 1.00 95.12 96 GLY A O 1
ATOM 751 N N . ALA A 1 97 ? -10.467 -11.164 8.470 1.00 97.12 97 ALA A N 1
ATOM 752 C CA . ALA A 1 97 ? -11.163 -11.987 7.470 1.00 97.12 97 ALA A CA 1
ATOM 753 C C . ALA A 1 97 ? -10.489 -12.013 6.079 1.00 97.12 97 ALA A C 1
ATOM 755 O O . ALA A 1 97 ? -11.003 -12.635 5.150 1.00 97.12 97 ALA A O 1
ATOM 756 N N . VAL A 1 98 ? -9.348 -11.334 5.903 1.00 96.88 98 VAL A N 1
ATOM 757 C CA . VAL A 1 98 ? -8.557 -11.429 4.667 1.00 96.88 98 VAL A CA 1
ATOM 758 C C . VAL A 1 98 ? -7.766 -12.737 4.691 1.00 96.88 98 VAL A C 1
ATOM 760 O O . VAL A 1 98 ? -7.044 -13.006 5.644 1.00 96.88 98 VAL A O 1
ATOM 763 N N . THR A 1 99 ? -7.909 -13.557 3.649 1.00 97.75 99 THR A N 1
ATOM 764 C CA . THR A 1 99 ? -7.353 -14.911 3.580 1.00 97.75 99 THR A CA 1
ATOM 765 C C . THR A 1 99 ? -6.132 -14.992 2.660 1.00 97.75 99 THR A C 1
ATOM 767 O O . THR A 1 99 ? -5.773 -14.045 1.956 1.00 97.75 99 THR A O 1
ATOM 770 N N . ARG A 1 100 ? -5.499 -16.169 2.626 1.00 98.00 100 ARG A N 1
ATOM 771 C CA . ARG A 1 100 ? -4.403 -16.485 1.698 1.00 98.00 100 ARG A CA 1
ATOM 772 C C . ARG A 1 100 ? -4.838 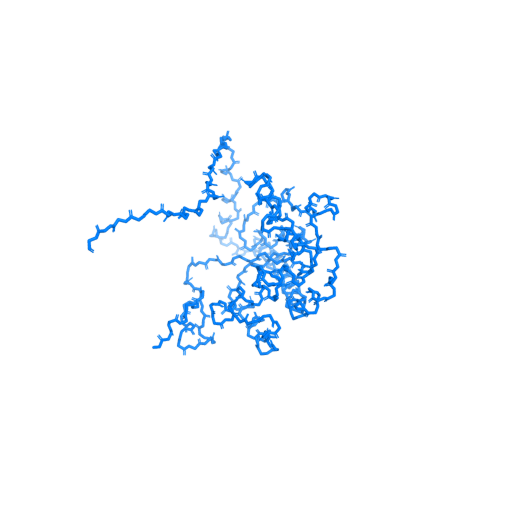-16.466 0.232 1.00 98.00 100 ARG A C 1
ATOM 774 O O . ARG A 1 100 ? -4.047 -16.054 -0.612 1.00 98.00 100 ARG A O 1
ATOM 781 N N . ASP A 1 101 ? -6.086 -16.822 -0.059 1.00 96.12 101 ASP A N 1
ATOM 782 C CA . ASP A 1 101 ? -6.631 -16.760 -1.419 1.00 96.12 101 ASP A CA 1
ATOM 783 C C . ASP A 1 101 ? -6.724 -15.311 -1.907 1.00 96.12 101 ASP A C 1
ATOM 785 O O . ASP A 1 101 ? -6.348 -15.008 -3.039 1.00 96.12 101 ASP A O 1
ATOM 789 N N . HIS A 1 102 ? -7.117 -14.384 -1.023 1.00 96.81 102 HIS A N 1
ATOM 790 C CA . HIS A 1 102 ? -7.081 -12.952 -1.322 1.00 96.81 102 HIS A CA 1
ATOM 791 C C . HIS A 1 102 ? -5.652 -12.471 -1.612 1.00 96.81 102 HIS A C 1
ATOM 793 O O . HIS A 1 102 ? -5.440 -11.734 -2.570 1.00 96.81 102 HIS A O 1
ATOM 799 N N . LEU A 1 103 ? -4.654 -12.913 -0.838 1.00 98.06 103 LEU A N 1
ATOM 800 C CA . LEU A 1 103 ? -3.248 -12.607 -1.128 1.00 98.06 103 LEU A CA 1
ATOM 801 C C . LEU A 1 103 ? -2.823 -13.140 -2.509 1.00 98.06 103 LEU A C 1
ATOM 803 O O . LEU A 1 103 ? -2.159 -12.426 -3.259 1.00 98.06 103 LEU A O 1
ATOM 807 N N . GLY A 1 104 ? -3.215 -14.368 -2.857 1.00 95.69 104 GLY A N 1
ATOM 808 C CA . GLY A 1 104 ? -2.950 -14.957 -4.171 1.00 95.69 104 GLY A CA 1
ATOM 809 C C . GLY A 1 104 ? -3.520 -14.109 -5.309 1.00 95.69 104 GLY A C 1
ATOM 810 O O . GLY A 1 104 ? -2.785 -13.736 -6.222 1.00 95.69 104 GLY A O 1
ATOM 811 N N . LEU A 1 105 ? -4.796 -13.727 -5.210 1.00 92.69 105 LEU A N 1
ATOM 812 C CA . LEU A 1 105 ? -5.443 -12.864 -6.199 1.00 92.69 105 LEU A CA 1
ATOM 813 C C . LEU A 1 105 ? -4.790 -11.476 -6.260 1.00 92.69 105 LEU A C 1
ATOM 815 O O . LEU A 1 105 ? -4.535 -10.970 -7.347 1.00 92.69 105 LEU A O 1
ATOM 819 N N . ALA A 1 106 ? -4.454 -10.882 -5.114 1.00 95.94 106 ALA A N 1
ATOM 820 C CA . ALA A 1 106 ? -3.824 -9.566 -5.063 1.00 95.94 106 ALA A CA 1
ATOM 821 C C . ALA A 1 106 ? -2.444 -9.555 -5.738 1.00 95.94 106 ALA A C 1
ATOM 823 O O . ALA A 1 106 ? -2.114 -8.582 -6.408 1.00 95.94 106 ALA A O 1
ATOM 824 N N . ARG A 1 107 ? -1.658 -10.636 -5.625 1.00 96.94 107 ARG A N 1
ATOM 825 C CA . ARG A 1 107 ? -0.388 -10.785 -6.361 1.00 96.94 107 ARG A CA 1
ATOM 826 C C . ARG A 1 107 ? -0.604 -10.825 -7.872 1.00 96.94 107 ARG A C 1
ATOM 828 O O . ARG A 1 107 ? 0.141 -10.178 -8.600 1.00 96.94 107 ARG A O 1
ATOM 835 N N . VAL A 1 108 ? -1.619 -11.563 -8.330 1.00 93.50 108 VAL A N 1
ATOM 836 C CA . VAL A 1 108 ? -1.968 -11.647 -9.756 1.00 93.50 108 VAL A CA 1
ATOM 837 C C . VAL A 1 108 ? -2.396 -10.280 -10.281 1.00 93.50 108 VAL A C 1
ATOM 839 O O . VAL A 1 108 ? -1.837 -9.824 -11.273 1.00 93.50 108 VAL A O 1
ATOM 842 N N . LEU A 1 109 ? -3.316 -9.597 -9.590 1.00 90.50 109 LEU A N 1
ATOM 843 C CA . LEU A 1 109 ? -3.753 -8.260 -9.996 1.00 90.50 109 LEU A CA 1
ATOM 844 C C . LEU A 1 109 ? -2.591 -7.268 -9.984 1.00 90.50 109 LEU A C 1
ATOM 846 O O . LEU A 1 109 ? -2.426 -6.532 -10.945 1.00 90.50 109 LEU A O 1
ATOM 850 N N . LEU A 1 110 ? -1.740 -7.287 -8.954 1.00 93.50 110 LEU A N 1
ATOM 851 C CA . LEU A 1 110 ? -0.569 -6.415 -8.906 1.00 93.50 110 LEU A CA 1
ATOM 852 C C . LEU A 1 110 ? 0.342 -6.622 -10.125 1.00 93.50 110 LEU A C 1
ATOM 854 O O . LEU A 1 110 ? 0.736 -5.648 -10.750 1.00 93.50 110 LEU A O 1
ATOM 858 N N . ALA A 1 111 ? 0.643 -7.873 -10.482 1.00 92.38 111 ALA A N 1
ATOM 859 C CA . ALA A 1 111 ? 1.551 -8.186 -11.584 1.00 92.38 111 ALA A CA 1
ATOM 860 C C . ALA A 1 111 ? 0.950 -7.961 -12.981 1.00 92.38 111 ALA A C 1
ATOM 862 O O . ALA A 1 111 ? 1.690 -7.758 -13.936 1.00 92.38 111 ALA A O 1
ATOM 863 N N . GLN A 1 112 ? -0.373 -8.059 -13.123 1.00 87.69 112 GLN A N 1
ATOM 864 C CA . GLN A 1 112 ? -1.046 -7.955 -14.421 1.00 87.69 112 GLN A CA 1
ATOM 865 C C . GLN A 1 112 ? -1.631 -6.574 -14.697 1.00 87.69 112 GLN A C 1
ATOM 867 O O . GLN A 1 112 ? -1.862 -6.237 -15.854 1.00 87.69 112 GLN A O 1
ATOM 872 N N . GLN A 1 113 ? -1.949 -5.819 -13.647 1.00 85.38 113 GLN A N 1
ATOM 873 C CA . GLN A 1 113 ? -2.729 -4.593 -13.760 1.00 85.38 113 GLN A CA 1
ATOM 874 C C . GLN A 1 113 ? -1.962 -3.338 -13.374 1.00 85.38 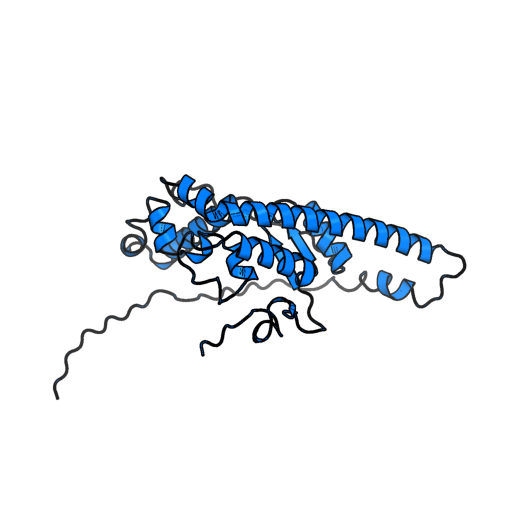113 GLN A C 1
ATOM 876 O O . GLN A 1 113 ? -2.457 -2.255 -13.659 1.00 85.38 113 GLN A O 1
ATOM 881 N N . VAL A 1 114 ? -0.811 -3.440 -12.709 1.00 90.88 114 VAL A N 1
ATOM 882 C CA . VAL A 1 114 ? 0.019 -2.271 -12.399 1.00 90.88 114 VAL A CA 1
ATOM 883 C C . VAL A 1 114 ? 1.142 -2.177 -13.419 1.00 90.88 114 VAL A C 1
ATOM 885 O O . VAL A 1 114 ? 2.008 -3.044 -13.451 1.00 90.88 114 VAL A O 1
ATOM 888 N N . ASP A 1 115 ? 1.133 -1.113 -14.221 1.00 90.75 115 ASP A N 1
ATOM 889 C CA . ASP A 1 115 ? 2.159 -0.879 -15.241 1.00 90.75 115 ASP A CA 1
ATOM 890 C C . ASP A 1 115 ? 3.461 -0.349 -14.631 1.00 90.75 115 ASP A C 1
ATOM 892 O O . ASP A 1 115 ? 4.554 -0.676 -15.085 1.00 90.75 115 ASP A O 1
ATOM 896 N N . VAL A 1 116 ? 3.351 0.505 -13.606 1.00 92.88 116 VAL A N 1
ATOM 897 C CA . VAL A 1 116 ? 4.505 1.100 -12.925 1.00 92.88 116 VAL A CA 1
ATOM 898 C C . VAL A 1 116 ? 4.359 0.980 -11.420 1.00 92.88 116 VAL A C 1
ATOM 900 O O . VAL A 1 116 ? 3.470 1.567 -10.797 1.00 92.88 116 VAL A O 1
ATOM 903 N N . LEU A 1 117 ? 5.289 0.246 -10.822 1.00 94.81 117 LEU A N 1
ATOM 904 C CA . LEU A 1 117 ? 5.357 0.041 -9.388 1.00 94.81 117 LEU A CA 1
ATOM 905 C C . LEU A 1 117 ? 6.491 0.868 -8.780 1.00 94.81 117 LEU A C 1
ATOM 907 O O . LEU A 1 117 ? 7.629 0.848 -9.242 1.00 94.81 117 LEU A O 1
ATOM 911 N N . THR A 1 118 ? 6.177 1.595 -7.714 1.00 94.00 118 THR A N 1
ATOM 912 C CA . THR A 1 118 ? 7.151 2.376 -6.942 1.00 94.00 118 THR A CA 1
ATOM 913 C C . THR A 1 118 ? 7.126 1.936 -5.483 1.00 94.00 118 THR A C 1
ATOM 915 O O . THR A 1 118 ? 6.087 1.528 -4.964 1.00 94.00 118 THR A O 1
ATOM 918 N N . VAL A 1 119 ? 8.273 2.001 -4.813 1.00 94.12 119 VAL A N 1
ATOM 919 C CA . VAL A 1 119 ? 8.445 1.607 -3.409 1.00 94.12 119 VAL A CA 1
ATOM 920 C C . VAL A 1 119 ? 8.840 2.846 -2.623 1.00 94.12 119 VAL A C 1
ATOM 922 O O . VAL A 1 119 ? 9.924 3.388 -2.825 1.00 94.12 119 VAL A O 1
ATOM 925 N N . LEU A 1 120 ? 7.973 3.307 -1.721 1.00 91.94 120 LEU A N 1
ATOM 926 C CA . LEU A 1 120 ? 8.178 4.570 -1.007 1.00 91.94 120 LEU A CA 1
ATOM 927 C C . LEU A 1 120 ? 9.491 4.586 -0.207 1.00 91.94 120 LEU A C 1
ATOM 929 O O . LEU A 1 120 ? 10.146 5.620 -0.106 1.00 91.94 120 LEU A O 1
ATOM 933 N N . GLU A 1 121 ? 9.872 3.449 0.376 1.00 90.12 121 GLU A N 1
ATOM 934 C CA . GLU A 1 121 ? 11.119 3.290 1.124 1.00 90.12 121 GLU A CA 1
ATOM 935 C C . GLU A 1 121 ? 12.380 3.314 0.240 1.00 90.12 121 GLU A C 1
ATOM 937 O O . GLU A 1 121 ? 13.470 3.551 0.760 1.00 90.12 121 GLU A O 1
ATOM 942 N N . ASP A 1 122 ? 12.245 3.110 -1.073 1.00 91.44 122 ASP A N 1
ATOM 943 C CA . ASP A 1 122 ? 13.346 3.107 -2.036 1.00 91.44 122 ASP A CA 1
ATOM 944 C C . ASP A 1 122 ? 13.128 4.174 -3.118 1.00 91.44 122 ASP A C 1
ATOM 946 O O . ASP A 1 122 ? 12.604 3.942 -4.215 1.00 91.44 122 ASP A O 1
ATOM 950 N N . ALA A 1 123 ? 13.546 5.396 -2.789 1.00 88.75 123 ALA A N 1
ATOM 951 C CA . ALA A 1 123 ? 13.441 6.540 -3.686 1.00 88.75 123 ALA A CA 1
ATOM 952 C C . ALA A 1 123 ? 14.283 6.376 -4.964 1.00 88.75 123 ALA A C 1
ATOM 954 O O . ALA A 1 123 ? 13.934 6.946 -5.999 1.00 88.75 123 ALA A O 1
ATOM 955 N N . GLN A 1 124 ? 15.384 5.614 -4.914 1.00 89.19 124 GLN A N 1
ATOM 956 C CA . GLN A 1 124 ? 16.232 5.384 -6.084 1.00 89.19 124 GLN A CA 1
ATOM 957 C C . GLN A 1 124 ? 15.528 4.459 -7.072 1.00 89.19 124 GLN A C 1
ATOM 959 O O . GLN A 1 124 ? 15.377 4.831 -8.236 1.00 89.19 124 GLN A O 1
ATOM 964 N N . LEU A 1 125 ? 15.028 3.319 -6.590 1.00 90.69 125 LEU A N 1
ATOM 965 C CA . LEU A 1 125 ? 14.255 2.375 -7.391 1.00 90.69 125 LEU A CA 1
ATOM 966 C C . LEU A 1 125 ? 12.998 3.034 -7.972 1.00 90.69 125 LEU A C 1
ATOM 968 O O . LEU A 1 125 ? 12.717 2.908 -9.162 1.00 90.69 125 LEU A O 1
ATOM 972 N N . SER A 1 126 ? 12.283 3.818 -7.163 1.00 91.19 126 SER A N 1
ATOM 973 C CA . SER A 1 126 ? 11.092 4.547 -7.613 1.00 91.19 126 SER A CA 1
ATOM 974 C C . SER A 1 126 ? 11.412 5.590 -8.684 1.00 91.19 126 SER A C 1
ATOM 976 O O . SER A 1 126 ? 10.747 5.642 -9.715 1.00 91.19 126 SER A O 1
ATOM 978 N N . SER A 1 127 ? 12.459 6.397 -8.488 1.00 89.38 127 SER A N 1
ATOM 979 C CA . SER A 1 127 ? 12.917 7.374 -9.487 1.00 89.38 127 SER A CA 1
ATOM 980 C C . SER A 1 127 ? 13.332 6.693 -10.795 1.00 89.38 127 SER A C 1
ATOM 982 O O . SER A 1 127 ? 13.042 7.198 -11.881 1.00 89.38 127 SER A O 1
ATOM 984 N N . HIS A 1 128 ? 13.959 5.519 -10.700 1.00 89.50 128 HIS A N 1
ATOM 985 C CA . HIS A 1 128 ? 14.324 4.705 -11.851 1.00 89.50 128 HIS A CA 1
ATOM 986 C C . HIS A 1 128 ? 13.092 4.248 -12.642 1.00 89.50 128 HIS A C 1
ATOM 988 O O . HIS A 1 128 ? 13.000 4.510 -13.843 1.00 89.50 128 HIS A O 1
ATOM 994 N N . ALA A 1 129 ? 12.113 3.648 -11.958 1.00 90.69 129 ALA A N 1
ATOM 995 C CA . ALA A 1 129 ? 10.867 3.189 -12.563 1.00 90.69 129 ALA A CA 1
ATOM 996 C C . ALA A 1 129 ? 10.078 4.341 -13.211 1.00 90.69 129 ALA A C 1
ATOM 998 O O . ALA A 1 129 ? 9.628 4.222 -14.347 1.00 90.69 129 ALA A O 1
ATOM 999 N N . LEU A 1 130 ? 9.979 5.495 -12.544 1.00 90.12 130 LEU A N 1
ATOM 1000 C CA . LEU A 1 130 ? 9.322 6.686 -13.095 1.00 90.12 130 LEU A CA 1
ATOM 1001 C C . LEU A 1 130 ? 10.042 7.223 -14.339 1.00 90.12 130 LEU A C 1
ATOM 1003 O O . LEU A 1 130 ? 9.403 7.613 -15.320 1.00 90.12 130 LEU A O 1
ATOM 1007 N N . ARG A 1 131 ? 11.378 7.246 -14.316 1.00 88.00 131 ARG A N 1
ATOM 1008 C CA . ARG A 1 131 ? 12.174 7.759 -15.431 1.00 88.00 131 ARG A CA 1
ATOM 1009 C C . ARG A 1 131 ? 12.065 6.884 -16.665 1.00 88.00 131 ARG A C 1
ATOM 1011 O O . ARG A 1 131 ? 11.845 7.420 -17.747 1.00 88.00 131 ARG A O 1
ATOM 1018 N N . TYR A 1 132 ? 12.244 5.578 -16.518 1.00 86.06 132 TYR A N 1
ATOM 1019 C CA . TYR A 1 132 ? 12.306 4.681 -17.669 1.00 86.06 132 TYR A CA 1
ATOM 1020 C C . TYR A 1 132 ? 10.942 4.126 -18.071 1.00 86.06 132 TYR A C 1
ATOM 1022 O O . TYR A 1 132 ? 10.689 3.993 -19.264 1.00 86.06 132 TYR A O 1
ATOM 1030 N N . GLY A 1 133 ? 10.043 3.890 -17.113 1.00 85.12 133 GLY A N 1
ATOM 1031 C CA . GLY A 1 133 ? 8.679 3.441 -17.389 1.00 85.12 133 GLY A CA 1
ATOM 1032 C C . GLY A 1 133 ? 7.779 4.548 -17.946 1.00 85.12 133 GLY A C 1
ATOM 1033 O O . GLY A 1 133 ? 6.965 4.286 -18.824 1.00 85.12 133 GLY A O 1
ATOM 1034 N N . LEU A 1 134 ? 7.936 5.798 -17.481 1.00 87.38 134 LEU A N 1
ATOM 1035 C CA . LEU A 1 134 ? 7.036 6.911 -17.847 1.00 87.38 134 LEU A CA 1
ATOM 1036 C C . LEU A 1 134 ? 7.721 8.087 -18.551 1.00 87.38 134 LEU A C 1
ATOM 1038 O O . LEU A 1 134 ? 7.050 9.039 -18.950 1.00 87.38 134 LEU A O 1
ATOM 1042 N N . GLY A 1 135 ? 9.051 8.086 -18.667 1.00 86.56 135 GLY A N 1
ATOM 1043 C CA . GLY A 1 135 ? 9.798 9.232 -19.193 1.00 86.56 135 GLY A CA 1
ATOM 1044 C C . GLY A 1 135 ? 9.842 10.434 -18.240 1.00 86.56 135 GLY A C 1
ATOM 1045 O O . GLY A 1 135 ? 10.211 11.538 -18.655 1.00 86.56 135 GLY A O 1
ATOM 1046 N N . TRP A 1 136 ? 9.452 10.269 -16.971 1.00 87.75 136 TRP A N 1
ATOM 1047 C CA . TRP A 1 136 ? 9.375 11.376 -16.018 1.00 87.75 136 TRP A CA 1
ATOM 1048 C C . TRP A 1 136 ? 10.765 11.782 -15.523 1.00 87.75 136 TRP A C 1
ATOM 1050 O O . TRP A 1 136 ? 11.614 10.964 -15.183 1.00 87.75 136 TRP A O 1
ATOM 1060 N N . ARG A 1 137 ? 11.021 13.091 -15.476 1.00 76.56 137 ARG A N 1
ATOM 1061 C CA . ARG A 1 137 ? 12.340 13.635 -15.104 1.00 76.56 137 ARG A CA 1
ATOM 1062 C C . ARG A 1 137 ? 12.434 14.093 -13.652 1.00 76.56 137 ARG A C 1
ATOM 1064 O O . ARG A 1 137 ? 13.535 14.381 -13.185 1.00 76.56 137 ARG A O 1
ATOM 1071 N N . HIS A 1 138 ? 11.303 14.168 -12.959 1.00 67.88 138 HIS A N 1
ATOM 1072 C CA . HIS A 1 138 ? 11.249 14.588 -11.567 1.00 67.88 138 HIS A CA 1
ATOM 1073 C C . HIS A 1 138 ? 11.614 13.436 -10.634 1.00 67.88 138 HIS A C 1
ATOM 1075 O O . HIS A 1 138 ? 11.130 12.319 -10.786 1.00 67.88 138 HIS A O 1
ATOM 1081 N N . VAL A 1 139 ? 12.471 13.743 -9.666 1.00 65.00 139 VAL A N 1
ATOM 1082 C CA . VAL A 1 139 ? 12.785 12.867 -8.538 1.00 65.00 139 VAL A CA 1
ATOM 1083 C C . VAL A 1 139 ? 11.835 13.249 -7.409 1.00 65.00 139 VAL A C 1
ATOM 1085 O O . VAL A 1 139 ? 11.583 14.440 -7.215 1.00 65.00 139 VAL A O 1
ATOM 1088 N N . GLU A 1 140 ? 11.297 12.280 -6.671 1.00 64.00 140 GLU A N 1
ATOM 1089 C CA . GLU A 1 140 ? 10.505 12.599 -5.483 1.00 64.00 140 GLU A CA 1
ATOM 1090 C C . GLU A 1 140 ? 11.373 13.361 -4.470 1.00 64.00 140 GLU A C 1
ATOM 1092 O O . GLU A 1 140 ? 12.251 12.797 -3.822 1.00 64.00 140 GLU A O 1
ATOM 1097 N N . GLU A 1 141 ? 11.145 14.671 -4.345 1.00 56.31 141 GLU A N 1
ATOM 1098 C CA . GLU A 1 141 ? 11.959 15.541 -3.486 1.00 56.31 141 GLU A CA 1
ATOM 1099 C C . GLU A 1 141 ? 11.681 15.313 -1.991 1.00 56.31 141 GLU A C 1
ATOM 1101 O O . GLU A 1 141 ? 12.491 15.697 -1.144 1.00 56.31 141 GLU A O 1
ATOM 1106 N N . ARG A 1 142 ? 10.526 14.720 -1.648 1.00 54.97 142 ARG A N 1
ATOM 1107 C CA . ARG A 1 142 ? 10.086 14.483 -0.267 1.00 54.97 142 ARG A CA 1
ATOM 1108 C C . ARG A 1 142 ? 9.159 13.272 -0.156 1.00 54.97 142 ARG A C 1
ATOM 1110 O O . ARG A 1 142 ? 7.939 13.422 -0.167 1.00 54.97 142 ARG A O 1
ATOM 1117 N N . ALA A 1 143 ? 9.724 12.098 0.098 1.00 57.34 143 ALA A N 1
ATOM 1118 C CA . ALA A 1 143 ? 8.984 11.091 0.847 1.00 57.34 143 ALA A CA 1
ATOM 1119 C C . ALA A 1 143 ? 8.900 11.584 2.300 1.00 57.34 143 ALA A C 1
ATOM 1121 O O . ALA A 1 143 ? 9.927 11.844 2.929 1.00 57.34 143 ALA A O 1
ATOM 1122 N N . ASN A 1 144 ? 7.694 11.746 2.854 1.00 57.97 144 ASN A N 1
ATOM 1123 C CA . ASN A 1 144 ? 7.534 11.932 4.299 1.00 57.97 144 ASN A CA 1
ATOM 1124 C C . ASN A 1 144 ? 7.916 10.613 4.990 1.00 57.97 144 ASN A C 1
ATOM 1126 O O . ASN A 1 144 ? 7.056 9.809 5.354 1.00 57.97 144 ASN A O 1
ATOM 1130 N N . THR A 1 145 ? 9.220 10.380 5.139 1.00 49.53 145 THR A N 1
ATOM 1131 C CA . THR A 1 145 ? 9.795 9.172 5.744 1.00 49.53 145 THR A CA 1
ATOM 1132 C C . THR A 1 145 ? 9.381 9.028 7.207 1.00 49.53 145 THR A C 1
ATOM 1134 O O . THR A 1 145 ? 9.270 7.913 7.714 1.00 49.53 145 THR A O 1
ATOM 1137 N N . ALA A 1 146 ? 9.036 10.137 7.868 1.00 50.19 146 ALA A N 1
ATOM 1138 C CA . ALA A 1 146 ? 8.462 10.150 9.202 1.00 50.19 146 ALA A CA 1
ATOM 1139 C C . ALA A 1 146 ? 7.311 11.161 9.304 1.00 50.19 146 ALA A C 1
ATOM 1141 O O . ALA A 1 146 ? 7.465 12.346 9.016 1.00 50.19 146 ALA A O 1
ATOM 1142 N N . ALA A 1 147 ? 6.149 10.701 9.773 1.00 48.84 147 ALA A N 1
ATOM 1143 C CA . ALA A 1 147 ? 5.180 11.602 10.394 1.00 48.84 147 ALA A CA 1
ATOM 1144 C C . ALA A 1 147 ? 5.819 12.230 11.655 1.00 48.84 147 ALA A C 1
ATOM 1146 O O . ALA A 1 147 ? 6.640 11.546 12.276 1.00 48.84 147 ALA A O 1
ATOM 1147 N N . PRO A 1 148 ? 5.454 13.472 12.043 1.00 49.53 148 PRO A N 1
ATOM 1148 C CA . PRO A 1 148 ? 6.033 14.169 13.192 1.00 49.53 148 PRO A CA 1
ATOM 1149 C C . PRO A 1 148 ? 6.198 13.245 14.404 1.00 49.53 148 PRO A C 1
ATOM 1151 O O . PRO A 1 148 ? 5.285 12.490 14.743 1.00 49.53 148 PRO A O 1
ATOM 1154 N N . SER A 1 149 ? 7.374 13.291 15.032 1.00 47.03 149 SER A N 1
ATOM 1155 C CA . SER A 1 149 ? 7.845 12.383 16.091 1.00 47.03 149 SER A CA 1
ATOM 1156 C C . SER A 1 149 ? 7.141 12.553 17.441 1.00 47.03 149 SER A C 1
ATOM 1158 O O . SER A 1 149 ? 7.715 12.270 18.490 1.00 47.03 149 SER A O 1
ATOM 1160 N N . THR A 1 150 ? 5.916 13.055 17.458 1.00 54.62 150 THR A N 1
ATOM 1161 C CA . THR A 1 150 ? 5.118 13.141 18.675 1.00 54.62 150 THR A CA 1
ATOM 1162 C C . THR A 1 150 ? 4.662 11.728 19.024 1.00 54.62 150 THR A C 1
ATOM 1164 O O . THR A 1 150 ? 3.729 11.203 18.410 1.00 54.62 150 THR A O 1
ATOM 1167 N N . SER A 1 151 ? 5.341 11.103 19.993 1.00 55.84 151 SER A N 1
ATOM 1168 C CA . SER A 1 151 ? 5.019 9.773 20.539 1.00 55.84 151 SER A CA 1
ATOM 1169 C C . SER A 1 151 ? 3.566 9.650 21.005 1.00 55.84 151 SER A C 1
ATOM 1171 O O . SER A 1 151 ? 3.054 8.546 21.141 1.00 55.84 151 SER A O 1
ATOM 1173 N N . ASP A 1 152 ? 2.893 10.782 21.205 1.00 59.12 152 ASP A N 1
ATOM 1174 C CA . ASP A 1 152 ? 1.491 10.874 21.595 1.00 59.12 152 ASP A CA 1
ATOM 1175 C C . ASP A 1 152 ? 0.485 10.560 20.477 1.00 59.12 152 ASP A C 1
ATOM 1177 O O . ASP A 1 152 ? -0.694 10.407 20.775 1.00 59.12 152 ASP A O 1
ATOM 1181 N N . LEU A 1 153 ? 0.906 10.460 19.206 1.00 69.75 153 LEU A N 1
ATOM 1182 C CA . LEU A 1 153 ? -0.013 10.276 18.063 1.00 69.75 153 LEU A CA 1
ATOM 1183 C C . LEU A 1 153 ? -0.056 8.840 17.520 1.00 69.75 153 LEU A C 1
ATOM 1185 O O . LEU A 1 153 ? -0.462 8.619 16.378 1.00 69.75 153 LEU A O 1
ATOM 1189 N N . GLN A 1 154 ? 0.406 7.862 18.295 1.00 73.31 154 GLN A N 1
ATOM 1190 C CA . GLN A 1 154 ? 0.384 6.446 17.929 1.00 73.31 154 GLN A CA 1
ATOM 1191 C C . GLN A 1 154 ? -0.256 5.609 19.042 1.00 73.31 154 GLN A C 1
ATOM 1193 O O . GLN A 1 154 ? -0.260 6.053 20.193 1.00 73.31 154 GLN A O 1
ATOM 1198 N N . PRO A 1 155 ? -0.774 4.406 18.728 1.00 82.12 155 PRO A N 1
ATOM 1199 C CA . PRO A 1 155 ? -1.298 3.514 19.752 1.00 82.12 155 PRO A CA 1
ATOM 1200 C C . PRO A 1 155 ? -0.217 3.239 20.801 1.00 82.12 155 PRO A C 1
ATOM 1202 O O . PRO A 1 155 ? 0.918 2.904 20.456 1.00 82.12 155 PRO A O 1
ATOM 1205 N N . ARG A 1 156 ? -0.569 3.404 22.075 1.00 81.44 156 ARG A N 1
ATOM 1206 C CA . ARG A 1 156 ? 0.322 3.181 23.221 1.00 81.44 156 ARG A CA 1
ATOM 1207 C C . ARG A 1 156 ? 0.425 1.700 23.579 1.00 81.44 156 ARG A C 1
ATOM 1209 O O . ARG A 1 156 ? 1.394 1.294 24.211 1.00 81.44 156 ARG A O 1
ATOM 1216 N N . SER A 1 157 ? -0.559 0.906 23.161 1.00 87.06 157 SER A N 1
ATOM 1217 C CA . SER A 1 157 ? -0.693 -0.513 23.481 1.00 87.06 157 SER A CA 1
ATOM 1218 C C . SER A 1 157 ? -1.191 -1.332 22.277 1.00 87.06 157 SER A C 1
ATOM 1220 O O . SER A 1 157 ? -1.808 -0.807 21.344 1.00 87.06 157 SER A O 1
ATOM 1222 N N . GLY A 1 158 ? -0.908 -2.640 22.289 1.00 90.38 158 GLY A N 1
ATOM 1223 C CA . GLY A 1 158 ? -1.480 -3.609 21.345 1.00 90.38 158 GLY A CA 1
ATOM 1224 C C . GLY A 1 158 ? -0.949 -3.551 19.909 1.00 90.38 158 GLY A C 1
ATOM 1225 O O . GLY A 1 158 ? -1.646 -3.991 19.003 1.00 90.38 158 GLY A O 1
ATOM 1226 N N . LEU A 1 159 ? 0.253 -3.016 19.663 1.00 92.06 159 LEU A N 1
ATOM 1227 C CA . LEU A 1 159 ? 0.811 -2.931 18.302 1.00 92.06 159 LEU A CA 1
ATOM 1228 C C . LEU A 1 159 ? 0.942 -4.294 17.603 1.00 92.06 159 LEU A C 1
ATOM 1230 O O . LEU A 1 159 ? 0.760 -4.349 16.389 1.00 92.06 159 LEU A O 1
ATOM 1234 N N . GLU A 1 160 ? 1.163 -5.370 18.363 1.00 95.25 160 GLU A N 1
ATOM 1235 C CA . GLU A 1 160 ? 1.182 -6.755 17.865 1.00 95.25 160 GLU A CA 1
ATOM 1236 C C . GLU A 1 160 ? -0.071 -7.087 17.048 1.00 95.25 160 GLU A C 1
ATOM 1238 O O . GLU A 1 160 ? 0.037 -7.614 15.946 1.00 95.25 160 GLU A O 1
ATOM 1243 N N . LEU A 1 161 ? -1.254 -6.653 17.504 1.00 95.94 161 LEU A N 1
ATOM 1244 C CA . LEU A 1 161 ? -2.508 -6.843 16.771 1.00 95.94 161 LEU A CA 1
ATOM 1245 C C . LEU A 1 161 ? -2.450 -6.211 15.372 1.00 95.94 161 LEU A C 1
ATOM 1247 O O . LEU A 1 161 ? -2.945 -6.785 14.406 1.00 95.94 161 LEU A O 1
ATOM 1251 N N . LEU A 1 162 ? -1.850 -5.022 15.236 1.00 96.06 162 LEU A N 1
ATOM 1252 C CA . LEU A 1 162 ? -1.704 -4.384 13.925 1.00 96.06 162 LEU A CA 1
ATOM 1253 C C . LEU A 1 162 ? -0.733 -5.160 13.036 1.00 96.06 162 LEU A C 1
ATOM 1255 O O . LEU A 1 162 ? -0.963 -5.244 11.832 1.00 96.06 162 LEU A O 1
ATOM 1259 N N . TRP A 1 163 ? 0.339 -5.715 13.594 1.00 96.31 163 TRP A N 1
ATOM 1260 C CA . TRP A 1 163 ? 1.295 -6.516 12.828 1.00 96.31 163 TRP A CA 1
ATOM 1261 C C . TRP A 1 163 ? 0.670 -7.831 12.366 1.00 96.31 163 TRP A C 1
ATOM 1263 O O . TRP A 1 163 ? 0.737 -8.144 11.179 1.00 96.31 163 TRP A O 1
ATOM 1273 N N . GLU A 1 164 ? -0.048 -8.525 13.247 1.00 97.62 164 GLU A N 1
ATOM 1274 C CA . GLU A 1 164 ? -0.805 -9.736 12.920 1.00 97.62 164 GLU A CA 1
ATOM 1275 C C . GLU A 1 164 ? -1.826 -9.482 11.801 1.00 97.62 164 GLU A C 1
ATOM 1277 O O . GLU A 1 164 ? -1.840 -10.186 10.790 1.00 97.62 164 GLU A O 1
ATOM 1282 N N . LEU A 1 165 ? -2.626 -8.416 11.916 1.00 97.81 165 LEU A N 1
ATOM 1283 C CA . LEU A 1 165 ? -3.624 -8.041 10.906 1.00 97.81 165 LEU A CA 1
ATOM 1284 C C . LEU A 1 165 ? -3.013 -7.603 9.563 1.00 97.81 165 LEU A C 1
ATOM 1286 O O . LEU A 1 165 ? -3.701 -7.585 8.542 1.00 97.81 165 LEU A O 1
ATOM 1290 N N . ASN A 1 166 ? -1.732 -7.232 9.524 1.00 98.25 166 ASN A N 1
ATOM 1291 C CA . ASN A 1 166 ? -1.047 -6.838 8.290 1.00 98.25 166 ASN A CA 1
ATOM 1292 C C . ASN A 1 166 ? -0.005 -7.868 7.828 1.00 98.25 166 ASN A C 1
ATOM 1294 O O . ASN A 1 166 ? 0.737 -7.583 6.891 1.00 98.25 166 ASN A O 1
ATOM 1298 N N . ALA A 1 167 ? 0.030 -9.074 8.406 1.00 98.38 167 ALA A N 1
ATOM 1299 C CA . ALA A 1 167 ? 0.998 -10.106 8.032 1.00 98.38 167 ALA A CA 1
ATOM 1300 C C . ALA A 1 167 ? 0.901 -10.507 6.545 1.00 98.38 167 ALA A C 1
ATOM 1302 O O . ALA A 1 167 ? 1.916 -10.686 5.878 1.00 98.38 167 ALA A O 1
ATOM 1303 N N . LEU A 1 168 ? -0.312 -10.583 5.985 1.00 98.69 168 LEU A N 1
ATOM 1304 C CA . LEU A 1 168 ? -0.496 -10.867 4.554 1.00 98.69 168 LEU A CA 1
ATOM 1305 C C . LEU A 1 168 ? -0.081 -9.687 3.668 1.00 98.69 168 LEU A C 1
ATOM 1307 O O . LEU A 1 168 ? 0.520 -9.880 2.613 1.00 98.69 168 LEU A O 1
ATOM 1311 N N . ASP A 1 169 ? -0.357 -8.463 4.113 1.00 98.25 169 ASP A N 1
ATOM 1312 C CA . ASP A 1 169 ? 0.092 -7.243 3.440 1.00 98.25 169 ASP A CA 1
ATOM 1313 C C . ASP A 1 169 ? 1.627 -7.154 3.422 1.00 98.25 169 ASP A C 1
ATOM 1315 O O . ASP A 1 169 ? 2.195 -6.665 2.450 1.00 98.25 169 ASP A O 1
ATOM 1319 N N . MET A 1 170 ? 2.313 -7.647 4.462 1.00 98.50 170 MET A N 1
ATOM 1320 C CA . MET A 1 170 ? 3.780 -7.727 4.504 1.00 98.50 170 MET A CA 1
ATOM 1321 C C . MET A 1 170 ? 4.325 -8.637 3.404 1.00 98.50 170 MET A C 1
ATOM 1323 O O . MET A 1 170 ? 5.292 -8.288 2.727 1.00 98.50 170 MET A O 1
ATOM 1327 N N . GLU A 1 171 ? 3.679 -9.778 3.174 1.00 98.69 171 GLU A N 1
ATOM 1328 C CA . GLU A 1 171 ? 4.054 -10.681 2.088 1.00 98.69 171 GLU A CA 1
ATOM 1329 C C . GLU A 1 171 ? 3.759 -10.104 0.704 1.00 98.69 171 GLU A C 1
ATOM 1331 O O . GLU A 1 171 ? 4.529 -10.324 -0.234 1.00 98.69 171 GLU A O 1
ATOM 1336 N N . LEU A 1 172 ? 2.649 -9.377 0.556 1.00 98.56 172 LEU A N 1
ATOM 1337 C CA . LEU A 1 172 ? 2.338 -8.685 -0.689 1.00 98.56 172 LEU A CA 1
ATOM 1338 C C . LEU A 1 172 ? 3.319 -7.539 -0.953 1.00 98.56 172 LEU A C 1
ATOM 1340 O O . LEU A 1 172 ? 3.763 -7.376 -2.084 1.00 98.56 172 LEU A O 1
ATOM 1344 N N . TYR A 1 173 ? 3.699 -6.783 0.078 1.00 98.44 173 TYR A N 1
ATOM 1345 C CA . TYR A 1 173 ? 4.719 -5.739 -0.013 1.00 98.44 173 TYR A CA 1
ATOM 1346 C C . TYR A 1 173 ? 6.074 -6.312 -0.444 1.00 98.44 173 TYR A C 1
ATOM 1348 O O . TYR A 1 173 ? 6.706 -5.764 -1.341 1.00 98.44 173 TYR A O 1
ATOM 1356 N N . GLY A 1 174 ? 6.499 -7.441 0.134 1.00 98.38 174 GLY A N 1
ATOM 1357 C CA . GLY A 1 174 ? 7.728 -8.120 -0.287 1.00 98.38 174 GLY A CA 1
ATOM 1358 C C . GLY A 1 174 ? 7.683 -8.543 -1.758 1.00 98.38 174 GLY A C 1
ATOM 1359 O O . GLY A 1 174 ? 8.634 -8.306 -2.499 1.00 98.38 174 GLY A O 1
ATOM 1360 N N . PHE A 1 175 ? 6.553 -9.098 -2.205 1.00 98.50 175 PHE A N 1
ATOM 1361 C CA . PHE A 1 175 ? 6.336 -9.424 -3.616 1.00 98.50 175 PHE A CA 1
ATOM 1362 C C . PHE A 1 175 ? 6.389 -8.177 -4.516 1.00 98.50 175 PHE A C 1
ATOM 1364 O O . PHE A 1 175 ? 7.066 -8.190 -5.540 1.00 98.50 175 PHE A O 1
ATOM 1371 N N . ALA A 1 176 ? 5.737 -7.087 -4.107 1.00 98.06 176 ALA A N 1
ATOM 1372 C CA . ALA A 1 176 ? 5.741 -5.814 -4.819 1.00 98.06 176 ALA A CA 1
ATOM 1373 C C . ALA A 1 176 ? 7.161 -5.237 -4.963 1.00 98.06 176 ALA A C 1
ATOM 1375 O O . ALA A 1 176 ? 7.567 -4.847 -6.051 1.00 98.06 176 ALA A O 1
ATOM 1376 N N . ALA A 1 177 ? 7.950 -5.234 -3.888 1.00 96.94 177 ALA A N 1
ATOM 1377 C CA . ALA A 1 177 ? 9.326 -4.747 -3.930 1.00 96.94 177 ALA A CA 1
ATOM 1378 C C . ALA A 1 177 ? 10.204 -5.563 -4.897 1.00 96.94 177 ALA A C 1
ATOM 1380 O O . ALA A 1 177 ? 11.002 -4.988 -5.635 1.00 96.94 177 ALA A O 1
ATOM 1381 N N . VAL A 1 178 ? 10.025 -6.890 -4.939 1.00 97.94 178 VAL A N 1
ATOM 1382 C CA . VAL A 1 178 ? 10.716 -7.753 -5.910 1.00 97.94 178 VAL A CA 1
ATOM 1383 C C . VAL A 1 178 ? 10.288 -7.428 -7.339 1.00 97.94 178 VAL A C 1
ATOM 1385 O O . VAL A 1 178 ? 11.150 -7.313 -8.204 1.00 97.94 178 VAL A O 1
ATOM 1388 N N . LEU A 1 179 ? 8.989 -7.246 -7.592 1.00 97.31 179 LEU A N 1
ATOM 1389 C CA . LEU A 1 179 ? 8.491 -6.902 -8.924 1.00 97.31 179 LEU A CA 1
ATOM 1390 C C . LEU A 1 179 ? 9.063 -5.561 -9.411 1.00 97.31 179 LEU A C 1
ATOM 1392 O O . LEU A 1 179 ? 9.604 -5.501 -10.509 1.00 97.31 179 LEU A O 1
ATOM 1396 N N . ALA A 1 180 ? 9.073 -4.535 -8.556 1.00 95.94 180 ALA A N 1
ATOM 1397 C CA . ALA A 1 180 ? 9.679 -3.242 -8.880 1.00 95.94 180 ALA A CA 1
ATOM 1398 C C . ALA A 1 180 ? 11.182 -3.364 -9.203 1.00 95.94 180 ALA A C 1
ATOM 1400 O O . ALA A 1 180 ? 11.682 -2.713 -10.120 1.00 95.94 180 ALA A O 1
ATOM 1401 N N . ALA A 1 181 ? 11.915 -4.216 -8.479 1.00 95.88 181 ALA A N 1
ATOM 1402 C CA . ALA A 1 181 ? 13.323 -4.485 -8.769 1.00 95.88 181 ALA A CA 1
ATOM 1403 C C . ALA A 1 181 ? 13.520 -5.212 -10.112 1.00 95.88 181 ALA A C 1
ATOM 1405 O O . ALA A 1 181 ? 14.463 -4.903 -10.840 1.00 95.88 181 ALA A O 1
ATOM 1406 N N . VAL A 1 182 ? 12.632 -6.149 -10.463 1.00 96.19 182 VAL A N 1
ATOM 1407 C CA . VAL A 1 182 ? 12.642 -6.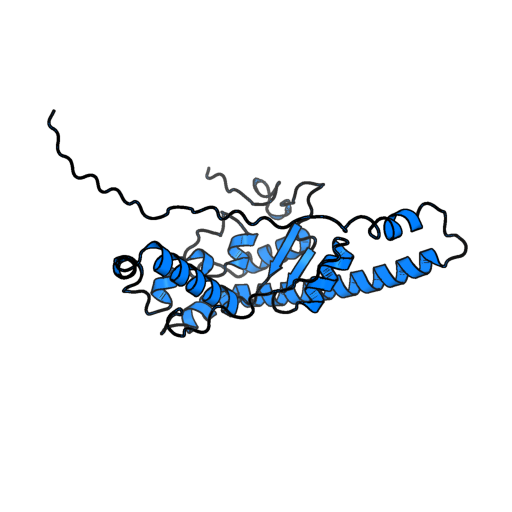809 -11.779 1.00 96.19 182 VAL A CA 1
ATOM 1408 C C . VAL A 1 182 ? 12.393 -5.794 -12.893 1.00 96.19 182 VAL A C 1
ATOM 1410 O O . VAL A 1 182 ? 13.142 -5.792 -13.870 1.00 96.19 182 VAL A O 1
ATOM 1413 N N . ASP A 1 183 ? 11.423 -4.893 -12.728 1.00 93.75 183 ASP A N 1
ATOM 1414 C CA . ASP A 1 183 ? 11.145 -3.834 -13.705 1.00 93.75 183 ASP A CA 1
ATOM 1415 C C . ASP A 1 183 ? 12.376 -2.954 -13.937 1.00 93.75 183 ASP A C 1
ATOM 1417 O O . ASP A 1 183 ? 12.727 -2.665 -15.079 1.00 93.75 183 ASP A O 1
ATOM 1421 N N . ALA A 1 184 ? 13.096 -2.586 -12.872 1.00 92.06 184 ALA A N 1
ATOM 1422 C CA . ALA A 1 184 ? 14.332 -1.820 -12.999 1.00 92.06 184 ALA A CA 1
ATOM 1423 C C . ALA A 1 184 ? 15.389 -2.537 -13.854 1.00 92.06 184 ALA A C 1
ATOM 1425 O O . ALA A 1 184 ? 15.981 -1.908 -14.730 1.00 92.06 184 ALA A O 1
ATOM 1426 N N . VAL A 1 185 ? 15.570 -3.850 -13.676 1.00 94.62 185 VAL A N 1
ATOM 1427 C CA . VAL A 1 185 ? 16.482 -4.644 -14.516 1.00 94.62 185 VAL A CA 1
ATOM 1428 C C . VAL A 1 185 ? 16.018 -4.665 -15.975 1.00 94.62 185 VAL A C 1
ATOM 1430 O O . VAL A 1 185 ? 16.835 -4.524 -16.885 1.00 94.62 185 VAL A O 1
ATOM 1433 N N . VAL A 1 186 ? 14.714 -4.821 -16.221 1.00 92.38 186 VAL A N 1
ATOM 1434 C CA . VAL A 1 186 ? 14.150 -4.792 -17.581 1.00 92.38 186 VAL A CA 1
ATOM 1435 C C . VAL A 1 186 ? 14.395 -3.434 -18.238 1.00 92.38 186 VAL A C 1
ATOM 1437 O O . VAL A 1 186 ? 14.819 -3.385 -19.394 1.00 92.38 186 VAL A O 1
ATOM 1440 N N . TYR A 1 187 ? 14.195 -2.340 -17.502 1.00 91.06 187 TYR A N 1
ATOM 1441 C CA . TYR A 1 187 ? 14.469 -0.988 -17.979 1.00 91.06 187 TYR A CA 1
ATOM 1442 C C . TYR A 1 187 ? 15.949 -0.761 -18.292 1.00 91.06 187 TYR A C 1
ATOM 1444 O O . TYR A 1 187 ? 16.254 -0.177 -19.332 1.00 91.06 187 TYR A O 1
ATOM 1452 N N . ASP A 1 188 ? 16.867 -1.274 -17.471 1.00 89.69 188 ASP A N 1
ATOM 1453 C CA . ASP A 1 188 ? 18.309 -1.190 -17.733 1.00 89.69 188 ASP A CA 1
ATOM 1454 C C . ASP A 1 188 ? 18.703 -1.935 -19.013 1.00 89.69 188 ASP A C 1
ATOM 1456 O O . ASP A 1 188 ? 19.437 -1.409 -19.857 1.00 89.69 188 ASP A O 1
ATOM 1460 N N . VAL A 1 189 ? 18.184 -3.154 -19.198 1.00 88.94 189 VAL A N 1
ATOM 1461 C CA . VAL A 1 189 ? 18.425 -3.946 -20.412 1.00 88.94 189 VAL A CA 1
ATOM 1462 C C . VAL A 1 189 ? 17.851 -3.237 -21.635 1.00 88.94 189 VAL A C 1
ATOM 1464 O O . VAL A 1 189 ? 18.550 -3.094 -22.640 1.00 88.94 189 VAL A O 1
ATOM 1467 N N . ALA A 1 190 ? 16.609 -2.756 -21.557 1.00 85.31 190 ALA A N 1
ATOM 1468 C CA . ALA A 1 190 ? 15.968 -2.027 -22.644 1.00 85.31 190 ALA A CA 1
ATOM 1469 C C . ALA A 1 190 ? 16.732 -0.740 -22.990 1.00 85.31 190 ALA A C 1
ATOM 1471 O O . ALA A 1 190 ? 16.962 -0.471 -24.168 1.00 85.31 190 ALA A O 1
ATOM 1472 N N . GLY A 1 191 ? 17.196 0.009 -21.987 1.00 79.75 191 GLY A N 1
ATOM 1473 C CA . GLY A 1 191 ? 18.036 1.191 -22.171 1.00 79.75 191 GLY A CA 1
ATOM 1474 C C . GLY A 1 191 ? 19.358 0.863 -22.869 1.00 79.75 191 GLY A C 1
ATOM 1475 O O . GLY A 1 191 ? 19.724 1.523 -23.840 1.00 79.75 191 GLY A O 1
ATOM 1476 N N . GLY A 1 192 ? 20.044 -0.201 -22.444 1.00 77.31 192 GLY A N 1
ATOM 1477 C CA . GLY A 1 192 ? 21.287 -0.655 -23.074 1.00 77.31 192 GLY A CA 1
ATOM 1478 C C . GLY A 1 192 ? 21.105 -1.150 -24.515 1.00 77.31 192 GLY A C 1
ATOM 1479 O O . GLY A 1 192 ? 21.955 -0.893 -25.369 1.00 77.31 192 GLY A O 1
ATOM 1480 N N . VAL A 1 193 ? 19.996 -1.834 -24.812 1.00 70.88 193 VAL A N 1
ATOM 1481 C CA . VAL A 1 193 ? 19.648 -2.272 -26.175 1.00 70.88 193 VAL A CA 1
ATOM 1482 C C . VAL A 1 193 ? 19.264 -1.084 -27.055 1.00 70.88 193 VAL A C 1
ATOM 1484 O O . VAL A 1 193 ? 19.731 -1.004 -28.189 1.00 70.88 193 VAL A O 1
ATOM 1487 N N . ALA A 1 194 ? 18.471 -0.142 -26.541 1.00 62.69 194 ALA A N 1
ATOM 1488 C CA . ALA A 1 194 ? 18.067 1.052 -27.274 1.00 62.69 194 ALA A CA 1
ATOM 1489 C C . ALA A 1 194 ? 19.287 1.874 -27.711 1.00 62.69 194 ALA A C 1
ATOM 1491 O O . ALA A 1 194 ? 19.384 2.214 -28.885 1.00 62.69 194 ALA A O 1
ATOM 1492 N N . VAL A 1 195 ? 20.2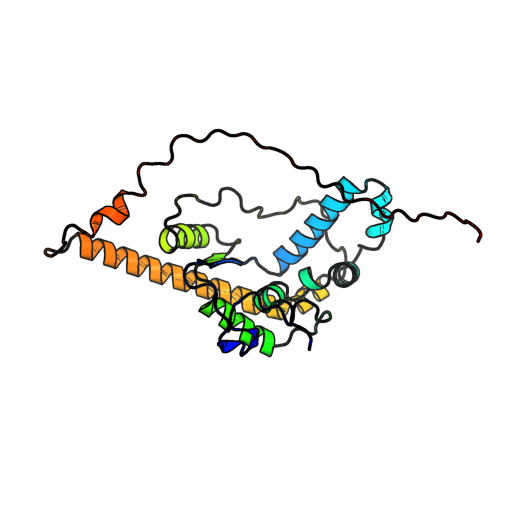59 2.094 -26.814 1.00 59.25 195 VAL A N 1
ATOM 1493 C CA . VAL A 1 195 ? 21.541 2.755 -27.137 1.00 59.25 195 VAL A CA 1
ATOM 1494 C C . VAL A 1 195 ? 22.293 2.021 -28.257 1.00 59.25 195 VAL A C 1
ATOM 1496 O O . VAL A 1 195 ? 22.800 2.649 -29.175 1.00 59.25 195 VAL A O 1
ATOM 1499 N N . ARG A 1 196 ? 22.300 0.684 -28.268 1.00 55.34 196 ARG A N 1
ATOM 1500 C CA . ARG A 1 196 ? 22.964 -0.090 -29.335 1.00 55.34 196 ARG A CA 1
ATOM 1501 C C . ARG A 1 196 ? 22.253 -0.030 -30.687 1.00 55.34 196 ARG A C 1
ATOM 1503 O O . ARG A 1 196 ? 22.920 -0.115 -31.712 1.00 55.34 196 ARG A O 1
ATOM 1510 N N . LEU A 1 197 ? 20.927 0.095 -30.705 1.00 52.16 197 LEU A N 1
ATOM 1511 C CA . LEU A 1 197 ? 20.163 0.287 -31.943 1.00 52.16 197 LEU A CA 1
ATOM 1512 C C . LEU A 1 197 ? 20.352 1.699 -32.513 1.00 52.16 197 LEU A C 1
ATOM 1514 O O . LEU A 1 197 ? 20.241 1.879 -33.725 1.00 52.16 197 LEU A O 1
ATOM 1518 N N . VAL A 1 198 ? 20.687 2.674 -31.657 1.00 52.50 198 VAL A N 1
ATOM 1519 C CA . VAL A 1 198 ? 21.084 4.023 -32.077 1.00 52.50 198 VAL A CA 1
ATOM 1520 C C . VAL A 1 198 ? 22.393 4.038 -32.833 1.00 52.50 198 VAL A C 1
ATOM 1522 O O . VAL A 1 198 ? 22.508 4.690 -33.868 1.00 52.50 198 VAL A O 1
ATOM 1525 N N . ASP A 1 199 ? 23.356 3.293 -32.310 1.00 49.53 199 ASP A N 1
ATOM 1526 C CA . ASP A 1 199 ? 24.730 3.289 -32.797 1.00 49.53 199 ASP A CA 1
ATOM 1527 C C . ASP A 1 199 ? 24.975 2.213 -33.878 1.00 49.53 199 ASP A C 1
ATOM 1529 O O . ASP A 1 199 ? 26.109 2.002 -34.313 1.00 49.53 199 ASP A O 1
ATOM 1533 N N . GLY A 1 200 ? 23.925 1.510 -34.319 1.00 43.56 200 GLY A N 1
ATOM 1534 C CA . GLY A 1 200 ? 23.992 0.498 -35.372 1.00 43.56 200 GLY A CA 1
ATOM 1535 C C . GLY A 1 200 ? 23.976 1.099 -36.790 1.00 43.56 200 GLY A C 1
ATOM 1536 O O . GLY A 1 200 ? 23.340 2.128 -37.018 1.00 43.56 200 GLY A O 1
ATOM 1537 N N . PRO A 1 201 ? 24.611 0.444 -37.784 1.00 48.00 201 PRO A N 1
ATOM 1538 C CA . PRO A 1 201 ? 24.703 0.946 -39.163 1.00 48.00 201 PRO A CA 1
ATOM 1539 C C . PRO A 1 201 ? 23.352 1.066 -39.900 1.00 48.00 201 PRO A C 1
ATOM 1541 O O . PRO A 1 201 ? 23.302 1.694 -40.954 1.00 48.00 201 PRO A O 1
ATOM 1544 N N . ASP A 1 202 ? 22.268 0.527 -39.331 1.00 49.28 202 ASP A N 1
ATOM 1545 C CA . ASP A 1 202 ? 20.908 0.539 -39.893 1.00 49.28 202 ASP A CA 1
ATOM 1546 C C . ASP A 1 202 ? 19.940 1.481 -39.141 1.00 49.28 202 ASP A C 1
ATOM 1548 O O . ASP A 1 202 ? 18.717 1.345 -39.250 1.00 49.28 202 ASP A O 1
ATOM 1552 N N . ALA A 1 203 ? 20.450 2.441 -38.358 1.00 47.81 203 ALA A N 1
ATOM 1553 C CA . ALA A 1 203 ? 19.628 3.403 -37.623 1.00 47.81 203 ALA A CA 1
ATOM 1554 C C . ALA A 1 203 ? 18.857 4.351 -38.571 1.00 47.81 203 ALA A C 1
ATOM 1556 O O . ALA A 1 203 ? 19.289 5.456 -38.897 1.00 47.81 203 ALA A O 1
ATOM 1557 N N . GLY A 1 204 ? 17.675 3.916 -39.012 1.00 49.44 204 GLY A N 1
ATOM 1558 C CA . GLY A 1 204 ? 16.734 4.738 -39.767 1.00 49.44 204 GLY A CA 1
ATOM 1559 C C . GLY A 1 204 ? 16.210 5.936 -38.949 1.00 49.44 204 GLY A C 1
ATOM 1560 O O . GLY A 1 204 ? 16.061 5.847 -37.728 1.00 49.44 204 GLY A O 1
ATOM 1561 N N . PRO A 1 205 ? 15.861 7.061 -39.601 1.00 43.41 205 PRO A N 1
ATOM 1562 C CA . PRO A 1 205 ? 15.666 8.364 -38.950 1.00 43.41 205 PRO A CA 1
ATOM 1563 C C . PRO A 1 205 ? 14.430 8.497 -38.034 1.00 43.41 205 PRO A C 1
ATOM 1565 O O . PRO A 1 205 ? 14.259 9.535 -37.401 1.00 43.41 205 PRO A O 1
ATOM 1568 N N . GLY A 1 206 ? 13.562 7.482 -37.926 1.00 41.59 206 GLY A N 1
ATOM 1569 C CA . GLY A 1 206 ? 12.342 7.535 -37.091 1.00 41.59 206 GLY A CA 1
ATOM 1570 C C . GLY A 1 206 ? 12.582 7.309 -35.591 1.00 41.59 206 GLY A C 1
ATOM 1571 O O . GLY A 1 206 ? 11.814 7.765 -34.750 1.00 41.59 206 GLY A O 1
ATOM 1572 N N . TRP A 1 207 ? 13.701 6.662 -35.285 1.00 42.09 207 TRP A N 1
ATOM 1573 C CA . TRP A 1 207 ? 14.277 6.374 -33.980 1.00 42.09 207 TRP A CA 1
ATOM 1574 C C . TRP A 1 207 ? 14.459 7.493 -32.941 1.00 42.09 207 TRP A C 1
ATOM 1576 O O . TRP A 1 207 ? 13.941 7.510 -31.824 1.00 42.09 207 TRP A O 1
ATOM 1586 N N . ALA A 1 208 ? 15.298 8.445 -33.359 1.00 39.94 208 ALA A N 1
ATOM 1587 C CA . ALA A 1 208 ? 15.980 9.403 -32.500 1.00 39.94 208 ALA A CA 1
ATOM 1588 C C . ALA A 1 208 ? 15.089 10.587 -32.087 1.00 39.94 208 ALA A C 1
ATOM 1590 O O . ALA A 1 208 ? 15.386 11.285 -31.116 1.00 39.94 208 ALA A O 1
ATOM 1591 N N . ALA A 1 209 ? 13.972 10.806 -32.787 1.00 42.53 209 ALA A N 1
ATOM 1592 C CA . ALA A 1 209 ? 13.072 11.924 -32.518 1.00 42.53 209 ALA A CA 1
ATOM 1593 C C . ALA A 1 209 ? 12.290 11.761 -31.198 1.00 42.53 209 ALA A C 1
ATOM 1595 O O . ALA A 1 209 ? 11.999 12.759 -30.537 1.00 42.53 209 ALA A O 1
ATOM 1596 N N . GLY A 1 210 ? 12.008 10.525 -30.764 1.00 38.97 210 GLY A N 1
ATOM 1597 C CA . GLY A 1 210 ? 11.290 10.264 -29.509 1.00 38.97 210 GLY A CA 1
ATOM 1598 C C . GLY A 1 210 ? 12.118 10.566 -28.254 1.00 38.97 210 GLY A C 1
ATOM 1599 O O . GLY A 1 210 ? 11.598 11.104 -27.279 1.00 38.97 210 GLY A O 1
ATOM 1600 N N . ALA A 1 211 ? 13.426 10.295 -28.292 1.00 42.28 211 ALA A N 1
ATOM 1601 C CA . ALA A 1 211 ? 14.319 10.501 -27.149 1.00 42.28 211 ALA A CA 1
ATOM 1602 C C . ALA A 1 211 ? 14.743 11.974 -26.970 1.00 42.28 211 ALA A C 1
ATOM 1604 O O . ALA A 1 211 ? 14.947 12.435 -25.844 1.00 42.28 211 ALA A O 1
ATOM 1605 N N . ALA A 1 212 ? 14.838 12.741 -28.063 1.00 39.50 212 ALA A N 1
ATOM 1606 C CA . ALA A 1 212 ? 15.263 14.142 -28.029 1.00 39.50 212 ALA A CA 1
ATOM 1607 C C . ALA A 1 212 ? 14.135 15.129 -27.649 1.00 39.50 212 ALA A C 1
ATOM 1609 O O . ALA A 1 212 ? 14.408 16.183 -27.069 1.00 39.50 212 ALA A O 1
ATOM 1610 N N . GLY A 1 213 ? 12.864 14.790 -27.911 1.00 32.59 213 GLY A N 1
ATOM 1611 C CA . GLY A 1 213 ? 11.710 15.672 -27.667 1.00 32.59 213 GLY A CA 1
ATOM 1612 C C . GLY A 1 213 ? 11.386 15.943 -26.191 1.00 32.59 213 GLY A C 1
ATOM 1613 O O . GLY A 1 213 ? 10.826 16.984 -25.860 1.00 32.59 213 GLY A O 1
ATOM 1614 N N . VAL A 1 214 ? 11.811 15.070 -25.273 1.00 45.19 214 VAL A N 1
ATOM 1615 C CA . VAL A 1 214 ? 11.561 15.213 -23.820 1.00 45.19 214 VAL A CA 1
ATOM 1616 C C . VAL A 1 214 ? 12.493 16.263 -23.174 1.00 45.19 214 VAL A C 1
ATOM 1618 O O . VAL A 1 214 ? 12.377 16.602 -21.998 1.00 45.19 214 VAL A O 1
ATOM 1621 N N . GLY A 1 215 ? 13.456 16.791 -23.940 1.00 34.47 215 GLY A N 1
ATOM 1622 C CA . GLY A 1 215 ? 14.531 17.662 -23.470 1.00 34.47 215 GLY A CA 1
ATOM 1623 C C . GLY A 1 215 ? 14.188 19.133 -23.235 1.00 34.47 215 GLY A C 1
ATOM 1624 O O . GLY A 1 215 ? 14.823 19.760 -22.388 1.00 34.47 215 GLY A O 1
ATOM 1625 N N . ALA A 1 216 ? 13.236 19.699 -23.978 1.00 33.97 216 ALA A N 1
ATOM 1626 C CA . ALA A 1 216 ? 13.297 21.132 -24.290 1.00 33.97 216 ALA A CA 1
ATOM 1627 C C . ALA A 1 216 ? 12.177 22.017 -23.709 1.00 33.97 216 ALA A C 1
ATOM 1629 O O . ALA A 1 216 ? 12.267 23.234 -23.845 1.00 33.97 216 ALA A O 1
ATOM 1630 N N . GLN A 1 217 ? 11.147 21.473 -23.048 1.00 37.06 217 GLN A N 1
ATOM 1631 C CA . GLN A 1 217 ? 9.892 22.224 -22.848 1.00 37.06 217 GLN A CA 1
ATOM 1632 C C . GLN A 1 217 ? 9.441 22.497 -21.401 1.00 37.06 217 GLN A C 1
ATOM 1634 O O . GLN A 1 217 ? 8.302 22.897 -21.191 1.00 37.06 217 GLN A O 1
ATOM 1639 N N . ALA A 1 218 ? 10.314 22.370 -20.397 1.00 37.44 218 ALA A N 1
ATOM 1640 C CA . ALA A 1 218 ? 9.949 22.615 -18.991 1.00 37.44 218 ALA A CA 1
ATOM 1641 C C . ALA A 1 218 ? 10.790 23.721 -18.326 1.00 37.44 218 ALA A C 1
ATOM 1643 O O . ALA A 1 218 ? 11.449 23.514 -17.308 1.00 37.44 218 ALA A O 1
ATOM 1644 N N . ARG A 1 219 ? 10.773 24.925 -18.904 1.00 36.12 219 ARG A N 1
ATOM 1645 C CA . ARG A 1 219 ? 11.180 26.159 -18.215 1.00 36.12 219 ARG A CA 1
ATOM 1646 C C . ARG A 1 219 ? 10.125 27.224 -18.460 1.00 36.12 219 ARG A C 1
ATOM 1648 O O . ARG A 1 219 ? 10.244 27.968 -19.423 1.00 36.12 219 ARG A O 1
ATOM 1655 N N . THR A 1 220 ? 9.089 27.240 -17.626 1.00 37.03 220 THR A N 1
ATOM 1656 C CA . THR A 1 220 ? 8.298 28.408 -17.175 1.00 37.03 220 THR A CA 1
ATOM 1657 C C . THR A 1 220 ? 6.984 27.891 -16.584 1.00 37.03 220 THR A C 1
ATOM 1659 O O . THR A 1 220 ? 6.198 27.253 -17.273 1.00 37.03 220 THR A O 1
ATOM 1662 N N . GLY A 1 221 ? 6.754 28.112 -15.290 1.00 30.55 221 GLY A N 1
ATOM 1663 C CA . GLY A 1 221 ? 5.538 27.652 -14.618 1.00 30.55 221 GLY A CA 1
ATOM 1664 C C . GLY A 1 221 ? 5.511 28.068 -13.154 1.00 30.55 221 GLY A C 1
ATOM 1665 O O . GLY A 1 221 ? 6.097 27.409 -12.302 1.00 30.55 221 GLY A O 1
ATOM 1666 N N . ASP A 1 222 ? 4.884 29.212 -12.928 1.00 29.36 222 ASP A N 1
ATOM 1667 C CA . ASP A 1 222 ? 4.783 30.012 -11.711 1.00 29.36 222 ASP A CA 1
ATOM 1668 C C . ASP A 1 222 ? 4.010 29.321 -10.563 1.00 29.36 222 ASP A C 1
ATOM 1670 O O . ASP A 1 222 ? 3.114 28.506 -10.792 1.00 29.36 222 ASP A O 1
ATOM 1674 N N . ARG A 1 223 ? 4.358 29.645 -9.310 1.00 31.48 223 ARG A N 1
ATOM 1675 C CA . ARG A 1 223 ? 3.778 29.053 -8.090 1.00 31.48 223 ARG A CA 1
ATOM 1676 C C . ARG A 1 223 ? 2.661 29.945 -7.550 1.00 31.48 223 ARG A C 1
ATOM 1678 O O . ARG A 1 223 ? 2.936 30.999 -6.988 1.00 31.48 223 ARG A O 1
ATOM 1685 N N . SER A 1 224 ? 1.423 29.456 -7.557 1.00 30.78 224 SER A N 1
ATOM 1686 C CA . SER A 1 224 ? 0.389 29.932 -6.628 1.00 30.78 224 SER A CA 1
ATOM 1687 C C . SER A 1 224 ? -0.326 28.743 -5.979 1.00 30.78 224 SER A C 1
ATOM 1689 O O . SER A 1 224 ? -0.915 27.895 -6.642 1.00 30.78 224 SER A O 1
ATOM 1691 N N . ALA A 1 225 ? -0.202 28.639 -4.654 1.00 30.78 225 ALA A N 1
ATOM 1692 C CA . ALA A 1 225 ? -0.822 27.596 -3.848 1.00 30.78 225 ALA A CA 1
ATOM 1693 C C . ALA A 1 225 ? -2.163 28.104 -3.300 1.00 30.78 225 ALA A C 1
ATOM 1695 O O . ALA A 1 225 ? -2.193 28.941 -2.398 1.00 30.78 225 ALA A O 1
ATOM 1696 N N . GLY A 1 226 ? -3.270 27.593 -3.840 1.00 27.69 226 GLY A N 1
ATOM 1697 C CA . GLY A 1 226 ? -4.609 27.768 -3.278 1.00 27.69 226 GLY A CA 1
ATOM 1698 C C . GLY A 1 226 ? -4.896 26.707 -2.214 1.00 27.69 226 GLY A C 1
ATOM 1699 O O . GLY A 1 226 ? -4.923 25.514 -2.509 1.00 27.69 226 GLY A O 1
ATOM 1700 N N . GLN A 1 227 ? -5.110 27.131 -0.968 1.00 30.97 227 GLN A N 1
ATOM 1701 C CA . GLN A 1 227 ? -5.633 26.284 0.107 1.00 30.97 227 GLN A CA 1
ATOM 1702 C C . GLN A 1 227 ? -7.159 26.174 -0.022 1.00 30.97 227 GLN A C 1
ATOM 1704 O O . GLN A 1 227 ? -7.863 27.173 0.102 1.00 30.97 227 GLN A O 1
ATOM 1709 N N . HIS A 1 228 ? -7.682 24.960 -0.204 1.00 31.19 228 HIS A N 1
ATOM 1710 C CA . HIS A 1 228 ? -9.110 24.678 -0.051 1.00 31.19 228 HIS A CA 1
ATOM 1711 C C . HIS A 1 228 ? -9.386 24.054 1.325 1.00 31.19 228 HIS A C 1
ATOM 1713 O O . HIS A 1 228 ? -8.919 22.961 1.641 1.00 31.19 228 HIS A O 1
ATOM 1719 N N . ASN A 1 229 ? -10.158 24.775 2.143 1.00 31.48 229 ASN A N 1
ATOM 1720 C CA . ASN A 1 229 ? -10.666 24.332 3.440 1.00 31.48 229 ASN A CA 1
ATOM 1721 C C . ASN A 1 229 ? -11.914 23.457 3.249 1.00 31.48 229 ASN A C 1
ATOM 1723 O O . ASN A 1 229 ? -12.964 23.959 2.852 1.00 31.48 229 ASN A O 1
ATOM 1727 N N . LEU A 1 230 ? -11.828 22.173 3.598 1.00 33.94 230 LEU A N 1
ATOM 1728 C CA . LEU A 1 230 ? -13.002 21.325 3.814 1.00 33.94 230 LEU A CA 1
ATOM 1729 C C . LEU A 1 230 ? -13.408 21.420 5.290 1.00 33.94 230 LEU A C 1
ATOM 1731 O O . LEU A 1 230 ? -12.686 20.967 6.177 1.00 33.94 230 LEU A O 1
ATOM 1735 N N . ARG A 1 231 ? -14.566 22.035 5.555 1.00 36.59 231 ARG A N 1
ATOM 1736 C CA . ARG A 1 231 ? -15.215 22.028 6.873 1.00 36.59 231 ARG A CA 1
ATOM 1737 C C . ARG A 1 231 ? -15.829 20.647 7.117 1.00 36.59 231 ARG A C 1
ATOM 1739 O O . ARG A 1 231 ? -16.877 20.339 6.564 1.00 36.59 231 ARG A O 1
ATOM 1746 N N . MET A 1 232 ? -15.197 19.841 7.963 1.00 43.34 232 MET A N 1
ATOM 1747 C CA . MET A 1 232 ? -15.774 18.623 8.540 1.00 43.34 232 MET A CA 1
ATOM 1748 C C . MET A 1 232 ? -15.900 18.833 10.047 1.00 43.34 232 MET A C 1
ATOM 1750 O O . MET A 1 232 ? -14.928 18.648 10.765 1.00 43.34 232 MET A O 1
ATOM 1754 N N . CYS A 1 233 ? -17.074 19.294 10.483 1.00 43.84 233 CYS A N 1
ATOM 1755 C CA . CYS A 1 233 ? -17.624 19.155 11.836 1.00 43.84 233 CYS A CA 1
ATOM 1756 C C . CYS A 1 233 ? -19.068 19.670 11.792 1.00 43.84 233 CYS A C 1
ATOM 1758 O O . CYS A 1 233 ? -19.311 20.874 11.791 1.00 43.84 233 CYS A O 1
ATOM 1760 N N . GLY A 1 234 ? -20.023 18.748 11.686 1.00 34.62 234 GLY A N 1
ATOM 1761 C CA . GLY A 1 234 ? -21.446 19.064 11.648 1.00 34.62 234 GLY A CA 1
ATOM 1762 C C . GLY A 1 234 ? -22.294 17.813 11.818 1.00 34.62 234 GLY A C 1
ATOM 1763 O O . GLY A 1 234 ? -22.816 17.288 10.843 1.00 34.62 234 GLY A O 1
ATOM 1764 N N . LEU A 1 235 ? -22.442 17.344 13.058 1.00 37.22 235 LEU A N 1
ATOM 1765 C CA . LEU A 1 235 ? -23.621 16.577 13.458 1.00 37.22 235 LEU A CA 1
ATOM 1766 C C . LEU A 1 235 ? -24.624 17.578 14.032 1.00 37.22 235 LEU A C 1
ATOM 1768 O O . LEU A 1 235 ? -24.555 17.947 15.202 1.00 37.22 235 LEU A O 1
ATOM 1772 N N . ALA A 1 236 ? -25.538 18.048 13.186 1.00 35.97 236 ALA A N 1
ATOM 1773 C CA . ALA A 1 236 ? -26.728 18.747 13.639 1.00 35.97 236 ALA A CA 1
ATOM 1774 C C . ALA A 1 236 ? -27.703 17.709 14.216 1.00 35.97 236 ALA A C 1
ATOM 1776 O O . ALA A 1 236 ? -28.527 17.148 13.498 1.00 35.97 236 ALA A O 1
ATOM 1777 N N . PHE A 1 237 ? -27.611 17.444 15.519 1.00 35.19 237 PHE A N 1
ATOM 1778 C CA . PHE A 1 237 ? -28.744 16.896 16.261 1.00 35.19 237 PHE A CA 1
ATOM 1779 C C . PHE A 1 237 ? -29.758 18.026 16.461 1.00 35.19 237 PHE A C 1
ATOM 1781 O O . PHE A 1 237 ? -29.683 18.799 17.413 1.00 35.19 237 PHE A O 1
ATOM 1788 N N . GLY A 1 238 ? -30.694 18.148 15.522 1.00 30.22 238 GLY A N 1
ATOM 1789 C CA . GLY A 1 238 ? -31.875 18.983 15.687 1.00 30.22 238 GLY A CA 1
ATOM 1790 C C . GLY A 1 238 ? -32.877 18.295 16.609 1.00 30.22 238 GLY A C 1
ATOM 1791 O O . GLY A 1 238 ? -33.699 17.508 16.150 1.00 30.22 238 GLY A O 1
ATOM 1792 N N . GLN A 1 239 ? -32.819 18.601 17.906 1.00 35.81 239 GLN A N 1
ATOM 1793 C CA . GLN A 1 239 ? -34.012 18.559 18.748 1.00 35.81 239 GLN A CA 1
ATOM 1794 C C . GLN A 1 239 ? -34.936 19.705 18.324 1.00 35.81 239 GLN A C 1
ATOM 1796 O O . GLN A 1 239 ? -34.533 20.865 18.326 1.00 35.81 239 GLN A O 1
ATOM 1801 N N . GLY A 1 240 ? -36.179 19.388 17.980 1.00 30.52 240 GLY A N 1
ATOM 1802 C CA . GLY A 1 240 ? -37.205 20.383 17.695 1.00 30.52 240 GLY A CA 1
ATOM 1803 C C . GLY A 1 240 ? -38.564 19.718 17.571 1.00 30.52 240 GLY A C 1
ATOM 1804 O O . GLY A 1 240 ? -38.914 19.214 16.511 1.00 30.52 240 GLY A O 1
ATOM 1805 N N . GLY A 1 241 ? -39.305 19.674 18.678 1.00 31.50 241 GLY A N 1
ATOM 1806 C CA . GLY A 1 241 ? -40.686 19.213 18.693 1.00 31.50 241 GLY A CA 1
ATOM 1807 C C . GLY A 1 241 ? -41.603 20.111 17.861 1.00 31.50 241 GLY A C 1
ATOM 1808 O O . GLY A 1 241 ? -41.437 21.328 17.816 1.00 31.50 241 GLY A O 1
ATOM 1809 N N . GLY A 1 242 ? -42.611 19.497 17.250 1.00 27.36 242 GLY A N 1
ATOM 1810 C CA . GLY A 1 242 ? -43.706 20.183 16.579 1.00 27.36 242 GLY A CA 1
ATOM 1811 C C . GLY A 1 242 ? -44.857 19.213 16.357 1.00 27.36 242 GLY A C 1
ATOM 1812 O O . GLY A 1 242 ? -44.721 18.252 15.611 1.00 27.36 242 GLY A O 1
ATOM 1813 N N . ARG A 1 243 ? -45.967 19.461 17.058 1.00 30.52 243 ARG A N 1
ATOM 1814 C CA . ARG A 1 243 ? -47.289 18.868 16.820 1.00 30.52 243 ARG A CA 1
ATOM 1815 C C . ARG A 1 243 ? -47.671 18.996 15.340 1.00 30.52 243 ARG A C 1
ATOM 1817 O O . ARG A 1 243 ? -47.522 20.094 14.816 1.00 30.52 243 ARG A O 1
ATOM 1824 N N . TRP A 1 244 ? -48.193 17.928 14.741 1.00 39.75 244 TRP A N 1
ATOM 1825 C CA . TRP A 1 244 ? -49.580 17.744 14.278 1.00 39.75 244 TRP A CA 1
ATOM 1826 C C . TRP A 1 244 ? -49.823 16.245 14.112 1.00 39.75 244 TRP A C 1
ATOM 1828 O O . TRP A 1 244 ? -48.898 15.561 13.623 1.00 39.75 244 TRP A O 1
#

Secondary structure (DSSP, 8-state):
------SSBTTTT-GGG-B--TT---EEEE--HHHHHHHHHHHHHHHHHHHHGGGHHHHHTTTTBHHHHHHH-HHHHSSHHHHHHH-HHHHTPPTT---HHHHHHHHHHHHHH-SEEEETT-HHHHHHHHHHHH------S----S----GGGS-SB-HHHHHHHTHHHHHHHHHHHHHHHHHHHHHHHHHHHHHHHHSSTT--TTSHHHHHGGGS---------PPP----------------

pLDDT: mean 74.2, std 22.64, range [27.36, 98.69]

Radius of gyration: 23.19 Å; chains: 1; bounding box: 74×47×64 Å

Organism: NCBI:txid47281

Sequence (244 aa):
MPIAQYTALGGAQDPSRAHHCVNMVTLLQVRHPHTRVLSHIRHVWARYSAACGQDRVVYLAAADGAEHWVRLMPAPTNSYLIRTLLGEAVYHLPPGAVTRDHLGLARVLLAQQVDVLTVLEDAQLSSHALRYGLGWRHVEERANTAAPSTSDLQPRSGLELLWELNALDMELYGFAAVLAAVDAVVYDVAGGVAVRLVDGPDAGPGWAAGAAGVGAQARTGDRSAGQHNLRMCGLAFGQGGGRW